Protein AF-0000000087041511 (afdb_homodimer)

Secondary structure (DSSP, 8-state):
----------------TTEEEE-TTTS-HHHHHHHHHHHHHH-SEEEEEEEGGGHHHHHHHHHHHHHTTSEEEEEEEEEEEEE--TTSPPPEEEEEEEEEEEETT--/----------------TTEEEE-TTTS-HHHHHHHHHHHHHH-SEEEEEEEGGGHHHHHHHHHHHHHTTSEEEEEEEEEEEEE--TTSPPPEEEEEEEEEEEETT--

InterPro domains:
  IPR002775 DNA/RNA-binding protein Alba-like [PF01918] (18-79)
  IPR014560 Uncharacterised conserved protein UCP030333, DNA/RNA-binding Alba-related [PIRSF030333] (9-104)
  IPR014560 Uncharacterised conserved protein UCP030333, DNA/RNA-binding Alba-related [PTHR31947] (10-104)
  IPR036882 Alba-like domain superfamily [G3DSA:3.30.110.20] (16-107)
  IPR036882 Alba-like domain superfamily [SSF82704] (17-103)

pLDDT: mean 85.72, std 21.97, range [28.19, 98.88]

Solvent-accessible surface area (backbone atoms only — not comparable to full-atom values): 12208 Å² total; per-residue (Å²): 139,81,78,79,77,75,73,74,76,69,75,67,72,73,73,52,92,39,56,45,80,49,48,72,85,78,48,59,68,64,56,54,43,52,50,48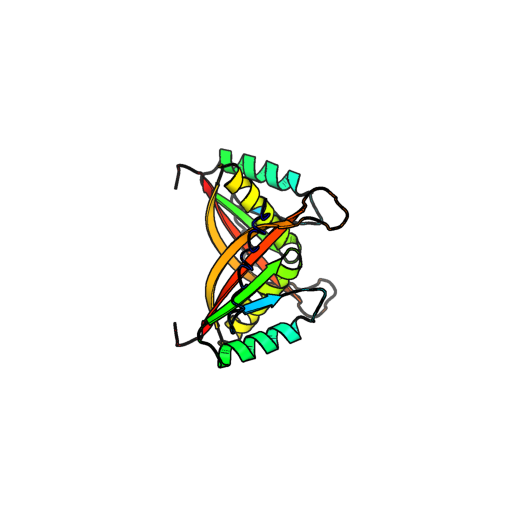,51,53,39,48,74,74,33,65,47,36,39,39,33,20,49,36,70,16,33,32,51,50,48,41,44,55,46,53,37,35,73,70,62,53,30,40,84,72,45,78,47,74,48,69,42,79,41,73,47,87,86,70,52,75,69,40,78,37,23,34,39,36,39,34,33,29,25,58,88,72,111,138,82,80,78,77,75,75,74,75,70,76,68,75,73,74,51,91,39,58,45,80,46,48,71,86,78,48,58,68,65,58,53,42,51,50,49,51,52,39,47,74,74,32,65,47,36,36,38,30,19,49,35,69,16,33,33,53,48,48,42,43,53,45,51,36,33,74,70,60,52,30,40,83,73,43,77,47,74,48,70,42,79,42,74,47,87,85,70,52,76,68,42,78,38,22,34,39,37,39,34,31,29,26,60,89,73,113

Organism: Hibiscus syriacus (NCBI:txid106335)

Nearest PDB structures (foldseek):
  2q3v-assembly1_B  TM=9.193E-01  e=1.116E-14  Arabidopsis thaliana
  2q3v-assembly1_A  TM=8.801E-01  e=4.943E-13  Arabidopsis thaliana
  7dl8-assembly1_A  TM=8.891E-01  e=1.146E-07  Trypanosoma brucei
  4z9e-assembly1_B  TM=8.761E-01  e=8.143E-07  Thermoplasma volcanium GSS1
  8xap-assembly2_B  TM=8.635E-01  e=2.283E-05  Sulfolobus acidocaldarius DSM 639

Radius of gyration: 20.75 Å; Cα contacts (8 Å, |Δi|>4): 372; chains: 2; bounding box: 101×44×40 Å

Sequence (214 aa):
MVGTTEAVDSSASNNKKNRIQVSNTQKPLFFYVNLAKRYMQQYNEVELSALGMAIATVVTIAEILKNNGLAVEKKIMTSTIVMREESGGRPVQKAKIEILLGKVGEVMVGTTEAVDSSASNNKKNRIQVSNTQKPLFFYVNLAKRYMQQYNEVELSALGMAIATVVTIAEILKNNGLAVEKKIMTSTIVMREESGGRPVQKA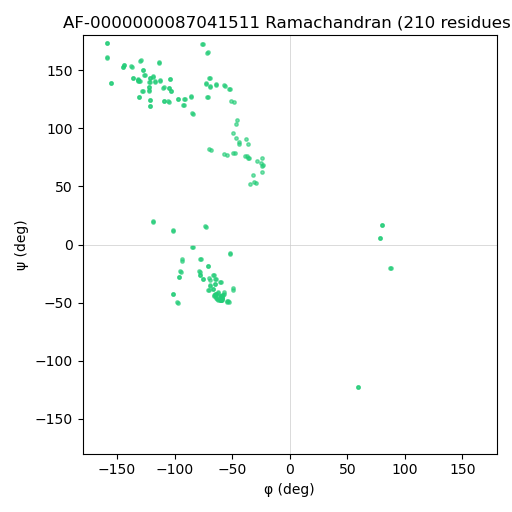KIEILLGKVGEV

Foldseek 3Di:
DPPPPPPPPPPPPVPDPQEDEFDVPPDDLVVVLVVNLVSLVVDQKHKYKYKAPCVVSSVVSQVVCVVVQFKDWDDKDKDWDWDQDPVRDDTDIIIMMMTMIGGHPSD/DPPPPPPPPPPPPVPDPQEDEFDVPPDDLVVVLVVNLVSLVVDQKHKYKYKAPCVVSSVVSQVVCVVVQFKDWDDKDKDWDWDQDPVRDDTDIIIMMMTMIGGHPSD

Structure (mmCIF, N/CA/C/O backbone):
data_AF-0000000087041511-model_v1
#
loop_
_entity.id
_entity.type
_entity.pdbx_description
1 polymer 'Mitochondrial substrate carrier family protein'
#
loop_
_atom_site.group_PDB
_atom_site.id
_atom_site.type_symbol
_atom_site.label_atom_id
_atom_site.label_alt_id
_atom_site.label_comp_id
_atom_site.label_asym_id
_atom_site.label_entity_id
_atom_site.label_seq_id
_atom_site.pdbx_PDB_ins_code
_atom_site.Cartn_x
_atom_site.Cartn_y
_atom_site.Cartn_z
_atom_site.occupancy
_atom_site.B_iso_or_equiv
_atom_site.auth_seq_id
_atom_site.auth_comp_id
_atom_site.auth_asym_id
_atom_site.auth_atom_id
_atom_site.pdbx_PDB_model_num
ATOM 1 N N . MET A 1 1 ? 52 8.922 -4.98 1 28.19 1 MET A N 1
ATOM 2 C CA . MET A 1 1 ? 50.75 9.625 -4.637 1 28.19 1 MET A CA 1
ATOM 3 C C . MET A 1 1 ? 49.531 8.812 -5.066 1 28.19 1 MET A C 1
ATOM 5 O O . MET A 1 1 ? 49.125 8.883 -6.219 1 28.19 1 MET A O 1
ATOM 9 N N . VAL A 1 2 ? 49.406 7.422 -4.773 1 32.84 2 VAL A N 1
ATOM 10 C CA . VAL A 1 2 ? 48.656 6.281 -5.262 1 32.84 2 VAL A CA 1
ATOM 11 C C . VAL A 1 2 ? 47.188 6.445 -4.891 1 32.84 2 VAL A C 1
ATOM 13 O O . VAL A 1 2 ? 46.844 6.676 -3.725 1 32.84 2 VAL A O 1
ATOM 16 N N . GLY A 1 3 ? 46.406 7.238 -5.691 1 35.56 3 GLY A N 1
ATOM 17 C CA . GLY A 1 3 ? 45 7.578 -5.508 1 35.56 3 GLY A CA 1
ATOM 18 C C . GLY A 1 3 ? 44.125 6.375 -5.184 1 35.56 3 GLY A C 1
ATOM 19 O O . GLY A 1 3 ? 44.125 5.383 -5.914 1 35.56 3 GLY A O 1
ATOM 20 N N . THR A 1 4 ? 43.875 6.012 -3.891 1 35.88 4 THR A N 1
ATOM 21 C CA . THR A 1 4 ? 43.094 4.91 -3.33 1 35.88 4 THR A CA 1
ATOM 22 C C . THR A 1 4 ? 41.688 4.922 -3.867 1 35.88 4 THR A C 1
ATOM 24 O O . THR A 1 4 ? 40.969 5.922 -3.74 1 35.88 4 THR A O 1
ATOM 27 N N . THR A 1 5 ? 41.438 4.465 -5.121 1 33.97 5 THR A N 1
ATOM 28 C CA . THR A 1 5 ? 40.125 4.242 -5.73 1 33.97 5 THR A CA 1
ATOM 29 C C . THR A 1 5 ? 39.219 3.473 -4.781 1 33.97 5 THR A C 1
ATOM 31 O O . THR A 1 5 ? 39.531 2.34 -4.402 1 33.97 5 THR A O 1
ATOM 34 N N . GLU A 1 6 ? 38.625 4.145 -3.785 1 33.19 6 GLU A N 1
ATOM 35 C CA . GLU A 1 6 ? 37.656 3.562 -2.877 1 33.19 6 GLU A CA 1
ATOM 36 C C . GLU A 1 6 ? 36.594 2.742 -3.637 1 33.19 6 GLU A C 1
ATOM 38 O O . GLU A 1 6 ? 36.031 3.213 -4.621 1 33.19 6 GLU A O 1
ATOM 43 N N . ALA A 1 7 ? 36.656 1.432 -3.635 1 32.22 7 ALA A N 1
ATOM 44 C CA . ALA A 1 7 ? 35.781 0.381 -4.117 1 32.22 7 ALA A CA 1
ATOM 45 C C . ALA A 1 7 ? 34.312 0.679 -3.748 1 32.22 7 ALA A C 1
ATOM 47 O O . ALA A 1 7 ? 34.031 1.122 -2.633 1 32.22 7 ALA A O 1
ATOM 48 N N . VAL A 1 8 ? 33.625 1.383 -4.582 1 30.45 8 VAL A N 1
ATOM 49 C CA . VAL A 1 8 ? 32.188 1.48 -4.477 1 30.45 8 VAL A CA 1
ATOM 50 C C . VAL A 1 8 ? 31.594 0.145 -4.012 1 30.45 8 VAL A C 1
ATOM 52 O O . VAL A 1 8 ? 31.938 -0.909 -4.551 1 30.45 8 VAL A O 1
ATOM 55 N N . ASP A 1 9 ? 31.531 -0.072 -2.766 1 32.03 9 ASP A N 1
ATOM 56 C CA . ASP A 1 9 ? 30.812 -1.178 -2.154 1 32.03 9 ASP A CA 1
ATOM 57 C C . ASP A 1 9 ? 29.531 -1.485 -2.928 1 32.03 9 ASP A C 1
ATOM 59 O O . ASP A 1 9 ? 28.672 -0.611 -3.102 1 32.03 9 ASP A O 1
ATOM 63 N N . SER A 1 10 ? 29.656 -2.102 -4.102 1 32.22 10 SER A N 1
ATOM 64 C CA . SER A 1 10 ? 28.547 -2.785 -4.781 1 32.22 10 SER A CA 1
ATOM 65 C C . SER A 1 10 ? 27.562 -3.359 -3.779 1 32.22 10 SER A C 1
ATOM 67 O O . SER A 1 10 ? 27.828 -4.383 -3.146 1 32.22 10 SER A O 1
ATOM 69 N N . SER A 1 11 ? 27.016 -2.639 -2.84 1 34.81 11 SER A N 1
ATOM 70 C CA . SER A 1 11 ? 25.875 -3.227 -2.15 1 34.81 11 SER A CA 1
ATOM 71 C C . SER A 1 11 ? 25.125 -4.191 -3.055 1 34.81 11 SER A C 1
ATOM 73 O O . SER A 1 11 ? 24.625 -3.801 -4.113 1 34.81 11 SER A O 1
ATOM 75 N N . ALA A 1 12 ? 25.656 -5.332 -3.352 1 34.09 12 ALA A N 1
ATOM 76 C CA . ALA A 1 12 ? 25.062 -6.547 -3.902 1 34.09 12 ALA A CA 1
ATOM 77 C C . ALA A 1 12 ? 23.562 -6.609 -3.588 1 34.09 12 ALA A C 1
ATOM 79 O O . ALA A 1 12 ? 23.172 -6.617 -2.42 1 34.09 12 ALA A O 1
ATOM 80 N N . SER A 1 13 ? 22.734 -5.91 -4.176 1 39.31 13 SER A N 1
ATOM 81 C CA . SER A 1 13 ? 21.344 -6.316 -4.148 1 39.31 13 SER A CA 1
ATOM 82 C C . SER A 1 13 ? 21.203 -7.832 -4.039 1 39.31 13 SER A C 1
ATOM 84 O O . SER A 1 13 ? 21.5 -8.555 -4.988 1 39.31 13 SER A O 1
ATOM 86 N N . ASN A 1 14 ? 21.797 -8.477 -3.107 1 40.88 14 ASN A N 1
ATOM 87 C CA . ASN A 1 14 ? 21.5 -9.891 -2.857 1 40.88 14 ASN A CA 1
ATOM 88 C C . ASN A 1 14 ? 20.109 -10.273 -3.354 1 40.88 14 ASN A C 1
ATOM 90 O O . ASN A 1 14 ? 19.109 -9.953 -2.709 1 40.88 14 ASN A O 1
ATOM 94 N N . ASN A 1 15 ? 19.922 -10.141 -4.645 1 55.44 15 ASN A N 1
ATOM 95 C CA . ASN A 1 15 ? 18.688 -10.586 -5.297 1 55.44 15 ASN A CA 1
ATOM 96 C C . ASN A 1 15 ? 18.156 -11.875 -4.676 1 55.44 15 ASN A C 1
ATOM 98 O O . ASN A 1 15 ? 18.656 -12.961 -4.977 1 55.44 15 ASN A O 1
ATOM 102 N N . LYS A 1 16 ? 17.578 -11.68 -3.539 1 73.25 16 LYS A N 1
ATOM 103 C CA . LYS A 1 16 ? 16.906 -12.836 -2.947 1 73.25 16 LYS A CA 1
ATOM 104 C C . LYS A 1 16 ? 16.016 -13.539 -3.969 1 73.25 16 LYS A C 1
ATOM 106 O O . LYS A 1 16 ? 15.297 -12.883 -4.734 1 73.25 16 LYS A O 1
ATOM 111 N N . LYS A 1 17 ? 16.266 -14.812 -4.18 1 89.44 17 LYS A N 1
ATOM 112 C CA . LYS A 1 17 ? 15.57 -15.672 -5.133 1 89.44 17 LYS A CA 1
ATOM 113 C C . LYS A 1 17 ? 14.055 -15.594 -4.941 1 89.44 17 LYS A C 1
ATOM 115 O O . LYS A 1 17 ? 13.289 -15.984 -5.828 1 89.44 17 LYS A O 1
ATOM 120 N N . ASN A 1 18 ? 13.617 -14.914 -3.877 1 97.25 18 ASN A N 1
ATOM 121 C CA . ASN A 1 18 ? 12.188 -14.922 -3.58 1 97.25 18 ASN A CA 1
ATOM 122 C C . ASN A 1 18 ? 11.602 -13.508 -3.633 1 97.25 18 ASN A C 1
ATOM 124 O O . ASN A 1 18 ? 10.578 -13.234 -2.994 1 97.25 18 ASN A O 1
ATOM 128 N N . ARG A 1 19 ? 12.375 -12.586 -4.355 1 98.62 19 ARG A N 1
ATOM 129 C CA . ARG A 1 19 ? 11.906 -11.203 -4.422 1 98.62 19 ARG A CA 1
ATOM 130 C C . ARG A 1 19 ? 11.422 -10.859 -5.824 1 98.62 19 ARG A C 1
ATOM 132 O O . ARG A 1 19 ? 12.07 -11.211 -6.812 1 98.62 19 ARG A O 1
ATOM 139 N N . ILE A 1 20 ? 10.297 -10.219 -5.887 1 98.62 20 ILE A N 1
ATOM 140 C CA . ILE A 1 20 ? 9.742 -9.766 -7.156 1 98.62 20 ILE A CA 1
ATOM 141 C C . ILE A 1 20 ? 9.555 -8.25 -7.129 1 98.62 20 ILE A C 1
ATOM 143 O O . ILE A 1 20 ? 8.836 -7.727 -6.273 1 98.62 20 ILE A O 1
ATOM 147 N N . GLN A 1 21 ? 10.203 -7.578 -7.988 1 98.44 21 GLN A N 1
ATOM 148 C CA . GLN A 1 21 ? 9.953 -6.16 -8.211 1 98.44 21 GLN A CA 1
ATOM 149 C C . GLN A 1 21 ? 8.914 -5.945 -9.305 1 98.44 21 GLN A C 1
ATOM 151 O O . GLN A 1 21 ? 9.102 -6.395 -10.445 1 98.44 21 GLN A O 1
ATOM 156 N N . VAL A 1 22 ? 7.891 -5.234 -8.992 1 98.69 22 VAL A N 1
ATOM 157 C CA . VAL A 1 22 ? 6.746 -5.117 -9.891 1 98.69 22 VAL A CA 1
ATOM 158 C C . VAL A 1 22 ? 6.762 -3.752 -10.57 1 98.69 22 VAL A C 1
ATOM 160 O O . VAL A 1 22 ? 6.996 -2.73 -9.922 1 98.69 22 VAL A O 1
ATOM 163 N N . SER A 1 23 ? 6.535 -3.768 -11.867 1 97.56 23 SER A N 1
ATOM 164 C CA . SER A 1 23 ? 6.391 -2.561 -12.672 1 97.56 23 SER A CA 1
ATOM 165 C C . SER A 1 23 ? 5.164 -2.639 -13.57 1 97.56 23 SER A C 1
ATOM 167 O O . SER A 1 23 ? 4.871 -3.693 -14.141 1 97.56 23 SER A O 1
ATOM 169 N N . ASN A 1 24 ? 4.535 -1.443 -13.656 1 94.75 24 ASN A N 1
ATOM 170 C CA . ASN A 1 24 ? 3.359 -1.387 -14.523 1 94.75 24 ASN A CA 1
ATOM 171 C C . ASN A 1 24 ? 3.748 -1.299 -15.992 1 94.75 24 ASN A C 1
ATOM 173 O O . ASN A 1 24 ? 2.957 -1.65 -16.875 1 94.75 24 ASN A O 1
ATOM 177 N N . THR A 1 25 ? 4.902 -0.837 -16.25 1 91.44 25 THR A N 1
ATOM 178 C CA . THR A 1 25 ? 5.301 -0.563 -17.625 1 91.44 25 THR A CA 1
ATOM 179 C C . THR A 1 25 ? 6.043 -1.758 -18.219 1 91.44 25 THR A C 1
ATOM 181 O O . THR A 1 25 ? 6.098 -1.911 -19.438 1 91.44 25 THR A O 1
ATOM 184 N N . GLN A 1 26 ? 6.434 -2.666 -17.484 1 91.69 26 GLN A N 1
ATOM 185 C CA . GLN A 1 26 ? 7.332 -3.707 -17.969 1 91.69 26 GLN A CA 1
ATOM 186 C C . GLN A 1 26 ? 6.559 -4.969 -18.344 1 91.69 26 GLN A C 1
ATOM 188 O O . GLN A 1 26 ? 6.781 -5.547 -19.422 1 91.69 26 GLN A O 1
ATOM 193 N N . LYS A 1 27 ? 5.723 -5.406 -17.453 1 96.12 27 LYS A N 1
ATOM 194 C CA . LYS A 1 27 ? 4.969 -6.641 -17.656 1 96.12 27 LYS A CA 1
ATOM 195 C C . LYS A 1 27 ? 3.52 -6.477 -17.203 1 96.12 27 LYS A C 1
ATOM 197 O O . LYS A 1 27 ? 3.221 -5.648 -16.344 1 96.12 27 LYS A O 1
ATOM 202 N N . PRO A 1 28 ? 2.654 -7.297 -17.844 1 96.81 28 PRO A N 1
ATOM 203 C CA . PRO A 1 28 ? 1.253 -7.238 -17.422 1 96.81 28 PRO A CA 1
ATOM 204 C C . PRO A 1 28 ? 1.025 -7.855 -16.047 1 96.81 28 PRO A C 1
ATOM 206 O O . PRO A 1 28 ? 1.861 -8.625 -15.562 1 96.81 28 PRO A O 1
ATOM 209 N N . LEU A 1 29 ? -0.061 -7.605 -15.477 1 97.38 29 LEU A N 1
ATOM 210 C CA . LEU A 1 29 ? -0.443 -8.07 -14.141 1 97.38 29 LEU A CA 1
ATOM 211 C C . LEU A 1 29 ? -0.297 -9.586 -14.039 1 97.38 29 LEU A C 1
ATOM 213 O O . LEU A 1 29 ? 0.326 -10.086 -13.102 1 97.38 29 LEU A O 1
ATOM 217 N N . PHE A 1 30 ? -0.825 -10.25 -14.992 1 97.88 30 PHE A N 1
ATOM 218 C CA . PHE A 1 30 ? -0.891 -11.695 -14.875 1 97.88 30 PHE A CA 1
ATOM 219 C C . PHE A 1 30 ? 0.5 -12.312 -14.961 1 97.88 30 PHE A C 1
ATOM 221 O O . PHE A 1 30 ? 0.739 -13.406 -14.438 1 97.88 30 PHE A O 1
ATOM 228 N N . PHE A 1 31 ? 1.382 -11.68 -15.695 1 98.5 31 PHE A N 1
ATOM 229 C CA . PHE A 1 31 ? 2.762 -12.141 -15.656 1 98.5 31 PHE A CA 1
ATOM 230 C C . PHE A 1 31 ? 3.273 -12.219 -14.227 1 98.5 31 PHE A C 1
ATOM 232 O O . PHE A 1 31 ? 3.842 -13.234 -13.812 1 98.5 31 PHE A O 1
ATOM 239 N N . TYR A 1 32 ? 3.08 -11.172 -13.484 1 98.81 32 TYR A N 1
ATOM 240 C CA . TYR A 1 32 ? 3.576 -11.102 -12.117 1 98.81 32 TYR A CA 1
ATOM 241 C C . TYR A 1 32 ? 2.816 -12.07 -11.211 1 98.81 32 TYR A C 1
ATOM 243 O O . TYR A 1 32 ? 3.387 -12.633 -10.273 1 98.81 32 TYR A O 1
ATOM 251 N N . VAL A 1 33 ? 1.539 -12.234 -11.453 1 98.75 33 VAL A N 1
ATOM 252 C CA . VAL A 1 33 ? 0.754 -13.195 -10.68 1 98.75 33 VAL A CA 1
ATOM 253 C C . VAL A 1 33 ? 1.332 -14.594 -10.852 1 98.75 33 VAL A C 1
ATOM 255 O O . VAL A 1 33 ? 1.557 -15.305 -9.867 1 98.75 33 VAL A O 1
ATOM 258 N N . ASN A 1 34 ? 1.58 -14.93 -12.078 1 98.62 34 ASN A N 1
ATOM 259 C CA . ASN A 1 34 ? 2.121 -16.25 -12.359 1 98.62 34 ASN A CA 1
ATOM 260 C C . ASN A 1 34 ? 3.512 -16.438 -11.766 1 98.62 34 ASN A C 1
ATOM 262 O O . ASN A 1 34 ? 3.828 -17.5 -11.219 1 98.62 34 ASN A O 1
ATOM 266 N N . LEU A 1 35 ? 4.242 -15.43 -11.938 1 98.5 35 LEU A N 1
ATOM 267 C CA . LEU A 1 35 ? 5.574 -15.477 -11.344 1 98.5 35 LEU A CA 1
ATOM 268 C C . LEU A 1 35 ? 5.492 -15.656 -9.828 1 98.5 35 LEU A C 1
ATOM 270 O O . LEU A 1 35 ? 6.215 -16.469 -9.258 1 98.5 35 LE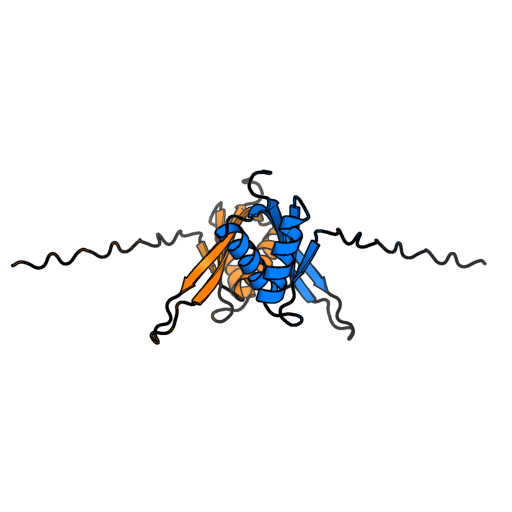U A O 1
ATOM 274 N N . ALA A 1 36 ? 4.664 -14.938 -9.203 1 98.62 36 ALA A N 1
ATOM 275 C CA . ALA A 1 36 ? 4.496 -15.016 -7.75 1 98.62 36 ALA A CA 1
ATOM 276 C C . ALA A 1 36 ? 4.016 -16.406 -7.332 1 98.62 36 ALA A C 1
ATOM 278 O O . ALA A 1 36 ? 4.465 -16.938 -6.312 1 98.62 36 ALA A O 1
ATOM 279 N N . LYS A 1 37 ? 3.111 -16.906 -8.117 1 98.19 37 LYS A N 1
ATOM 280 C CA . LYS A 1 37 ? 2.645 -18.266 -7.84 1 98.19 37 LYS A CA 1
ATOM 281 C C . LYS A 1 37 ? 3.797 -19.266 -7.891 1 98.19 37 LYS A C 1
ATOM 283 O O . LYS A 1 37 ? 3.918 -20.125 -7.02 1 98.19 37 LYS A O 1
ATOM 288 N N . ARG A 1 38 ? 4.551 -19.125 -8.891 1 98 38 ARG A N 1
ATOM 289 C CA . ARG A 1 38 ? 5.707 -20 -9.023 1 98 38 ARG A CA 1
ATOM 290 C C . ARG A 1 38 ? 6.648 -19.859 -7.832 1 98 38 ARG A C 1
ATOM 292 O O . ARG A 1 38 ? 7.113 -20.859 -7.281 1 98 38 ARG A O 1
ATOM 299 N N . TYR A 1 39 ? 6.906 -18.625 -7.422 1 97.88 39 TYR A N 1
ATOM 300 C CA . TYR A 1 39 ? 7.785 -18.391 -6.281 1 97.88 39 TYR A CA 1
ATOM 301 C C . TYR A 1 39 ? 7.176 -18.953 -5 1 97.88 39 TYR A C 1
ATOM 303 O O . TYR A 1 39 ? 7.887 -19.484 -4.145 1 97.88 39 TYR A O 1
ATOM 311 N N . MET A 1 40 ? 5.816 -18.891 -4.887 1 97.06 40 MET A N 1
ATOM 312 C CA . MET A 1 40 ? 5.137 -19.422 -3.709 1 97.06 40 MET A CA 1
ATOM 313 C C . MET A 1 40 ? 5.324 -20.922 -3.609 1 97.06 40 MET A C 1
ATOM 315 O O . MET A 1 40 ? 5.301 -21.484 -2.512 1 97.06 40 MET A O 1
ATOM 319 N N . GLN A 1 41 ? 5.477 -21.562 -4.727 1 95.38 41 GLN A N 1
ATOM 320 C CA . GLN A 1 41 ? 5.699 -23 -4.77 1 95.38 41 GLN A CA 1
ATOM 321 C C . GLN A 1 41 ? 7.129 -23.344 -4.367 1 95.38 41 GLN A C 1
ATOM 323 O O . GLN A 1 41 ? 7.371 -24.375 -3.732 1 95.38 41 GLN A O 1
ATOM 328 N N . GLN A 1 42 ? 7.965 -22.484 -4.629 1 95.75 42 GLN A N 1
ATOM 329 C CA . GLN A 1 42 ? 9.391 -22.781 -4.508 1 95.75 42 GLN A CA 1
ATOM 330 C C . GLN A 1 42 ? 9.938 -22.312 -3.166 1 95.75 42 GLN A C 1
ATOM 332 O O . GLN A 1 42 ? 10.914 -22.875 -2.658 1 95.75 42 GLN A O 1
ATOM 337 N N . TYR A 1 43 ? 9.328 -21.328 -2.646 1 96 43 TYR A N 1
ATOM 338 C CA . TYR A 1 43 ? 9.867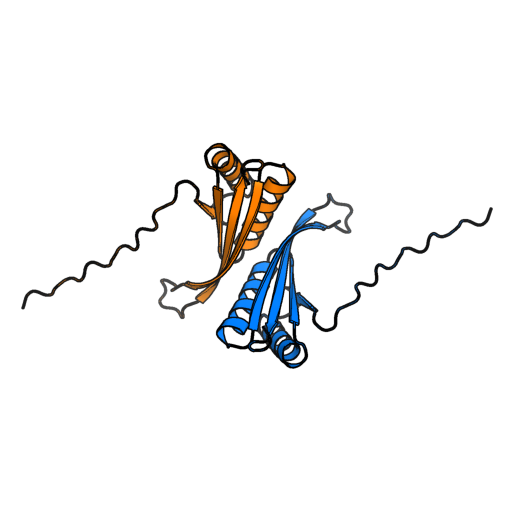 -20.719 -1.438 1 96 43 TYR A CA 1
ATOM 339 C C . TYR A 1 43 ? 8.789 -20.578 -0.365 1 96 43 TYR A C 1
ATOM 341 O O . TYR A 1 43 ? 7.602 -20.484 -0.678 1 96 43 TYR A O 1
ATOM 349 N N . ASN A 1 44 ? 9.266 -20.469 0.911 1 95.31 44 ASN A N 1
ATOM 350 C CA . ASN A 1 44 ? 8.328 -20.312 2.02 1 95.31 44 ASN A CA 1
ATOM 351 C C . ASN A 1 44 ? 7.809 -18.875 2.113 1 95.31 44 ASN A C 1
ATOM 353 O O . ASN A 1 44 ? 6.727 -18.641 2.656 1 95.31 44 ASN A O 1
ATOM 357 N N . GLU A 1 45 ? 8.648 -17.969 1.608 1 97.75 45 GLU A N 1
ATOM 358 C CA . GLU A 1 45 ? 8.266 -16.562 1.638 1 97.75 45 GLU A CA 1
ATOM 359 C C . GLU A 1 45 ? 8.578 -15.883 0.311 1 97.75 45 GLU A C 1
ATOM 361 O O . GLU A 1 45 ? 9.57 -16.203 -0.34 1 97.75 45 GLU A O 1
ATOM 366 N N . VAL A 1 46 ? 7.742 -15.008 -0.082 1 98.5 46 VAL A N 1
ATOM 367 C CA . VAL A 1 46 ? 7.934 -14.195 -1.283 1 98.5 46 VAL A CA 1
ATOM 368 C C . VAL A 1 46 ? 7.762 -12.719 -0.945 1 98.5 46 VAL A C 1
ATOM 370 O O . VAL A 1 46 ? 6.797 -12.336 -0.283 1 98.5 46 VAL A O 1
ATOM 373 N N . GLU A 1 47 ? 8.703 -11.93 -1.393 1 98.81 47 GLU A N 1
ATOM 374 C CA . GLU A 1 47 ? 8.648 -10.484 -1.183 1 98.81 47 GLU A CA 1
ATOM 375 C C . GLU A 1 47 ? 8.258 -9.758 -2.465 1 98.81 47 GLU A C 1
ATOM 377 O O . GLU A 1 47 ? 8.922 -9.906 -3.494 1 98.81 47 GLU A O 1
ATOM 382 N N . LEU A 1 48 ? 7.211 -9.016 -2.371 1 98.81 48 LEU A N 1
ATOM 383 C CA . LEU A 1 48 ? 6.785 -8.156 -3.475 1 98.81 48 LEU A CA 1
ATOM 384 C C . LEU A 1 48 ? 7.141 -6.703 -3.199 1 98.81 48 LEU A C 1
ATOM 386 O O . LEU A 1 48 ? 7.008 -6.227 -2.07 1 98.81 48 LEU A O 1
ATOM 390 N N . SER A 1 49 ? 7.559 -5.957 -4.234 1 98.75 49 SER A N 1
ATOM 391 C CA . SER A 1 49 ? 7.84 -4.535 -4.074 1 98.75 49 SER A CA 1
ATOM 392 C C . SER A 1 49 ? 7.457 -3.75 -5.324 1 98.75 49 SER A C 1
ATOM 394 O O . SER A 1 49 ? 7.418 -4.309 -6.426 1 98.75 49 SER A O 1
ATOM 396 N N . ALA A 1 50 ? 7.141 -2.521 -5.129 1 98.5 50 ALA A N 1
ATOM 397 C CA . ALA A 1 50 ? 6.785 -1.647 -6.246 1 98.5 50 ALA A CA 1
ATOM 398 C C . ALA A 1 50 ? 6.965 -0.179 -5.867 1 98.5 50 ALA A C 1
ATOM 400 O O . ALA A 1 50 ? 6.984 0.167 -4.684 1 98.5 50 ALA A O 1
ATOM 401 N N . LEU A 1 51 ? 7.051 0.622 -6.852 1 97.56 51 LEU A N 1
ATOM 402 C CA . LEU A 1 51 ? 7.133 2.07 -6.699 1 97.56 51 LEU A CA 1
ATOM 403 C C . LEU A 1 51 ? 5.98 2.76 -7.422 1 97.56 51 LEU A C 1
ATOM 405 O O . LEU A 1 51 ? 5.586 2.34 -8.516 1 97.56 51 LEU A O 1
ATOM 409 N N . GLY A 1 52 ? 5.504 3.842 -6.797 1 96.81 52 GLY A N 1
ATOM 410 C CA . GLY A 1 52 ? 4.543 4.711 -7.449 1 96.81 52 GLY A CA 1
ATOM 411 C C . GLY A 1 52 ? 3.264 3.998 -7.848 1 96.81 52 GLY A C 1
ATOM 412 O O . GLY A 1 52 ? 2.637 3.334 -7.02 1 96.81 52 GLY A O 1
ATOM 413 N N . MET A 1 53 ? 3.002 4.094 -9.18 1 96.38 53 MET A N 1
ATOM 414 C CA . MET A 1 53 ? 1.725 3.586 -9.672 1 96.38 53 MET A CA 1
ATOM 415 C C . MET A 1 53 ? 1.688 2.062 -9.617 1 96.38 53 MET A C 1
ATOM 417 O O . MET A 1 53 ? 0.612 1.462 -9.609 1 96.38 53 MET A O 1
ATOM 421 N N . ALA A 1 54 ? 2.779 1.423 -9.531 1 98.12 54 ALA A N 1
ATOM 422 C CA . ALA A 1 54 ? 2.832 -0.036 -9.516 1 98.12 54 ALA A CA 1
ATOM 423 C C . ALA A 1 54 ? 2.439 -0.589 -8.148 1 98.12 54 ALA A C 1
ATOM 425 O O . ALA A 1 54 ? 2.234 -1.795 -7.996 1 98.12 54 ALA A O 1
ATOM 426 N N . ILE A 1 55 ? 2.355 0.246 -7.141 1 98.75 55 ILE A N 1
ATOM 427 C CA . ILE A 1 55 ? 1.968 -0.177 -5.801 1 98.75 55 ILE A CA 1
ATOM 428 C C . ILE A 1 55 ? 0.601 -0.856 -5.852 1 98.75 55 ILE A C 1
ATOM 430 O O . ILE A 1 55 ? 0.399 -1.905 -5.234 1 98.75 55 ILE A O 1
ATOM 434 N N . ALA A 1 56 ? -0.296 -0.256 -6.629 1 98.38 56 ALA A N 1
ATOM 435 C CA . ALA A 1 56 ? -1.621 -0.855 -6.758 1 98.38 56 ALA A CA 1
ATOM 436 C C . ALA A 1 56 ? -1.531 -2.266 -7.332 1 98.38 56 ALA A C 1
ATOM 438 O O . ALA A 1 56 ? -2.312 -3.145 -6.961 1 98.38 56 ALA A O 1
ATOM 439 N N . THR A 1 57 ? -0.594 -2.529 -8.164 1 98.38 57 THR A N 1
ATOM 440 C CA . THR A 1 57 ? -0.409 -3.84 -8.773 1 98.38 57 THR A CA 1
ATOM 441 C C . THR A 1 57 ? 0.08 -4.855 -7.746 1 98.38 57 THR A C 1
ATOM 443 O O . THR A 1 57 ? -0.417 -5.98 -7.691 1 98.38 57 THR A O 1
ATOM 446 N N . VAL A 1 58 ? 0.949 -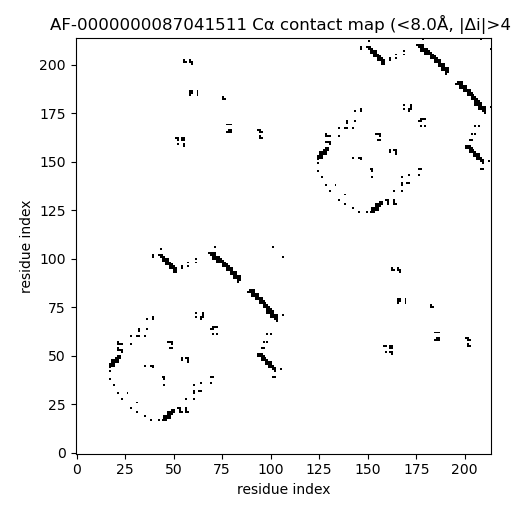4.406 -6.891 1 98.81 58 VAL A N 1
ATOM 447 C CA . VAL A 1 58 ? 1.467 -5.285 -5.848 1 98.81 58 VAL A CA 1
ATOM 448 C C . VAL A 1 58 ? 0.341 -5.668 -4.891 1 98.81 58 VAL A C 1
ATOM 450 O O . VAL A 1 58 ? 0.218 -6.832 -4.5 1 98.81 58 VAL A O 1
ATOM 453 N N . VAL A 1 59 ? -0.463 -4.691 -4.512 1 98.81 59 VAL A N 1
ATOM 454 C CA . VAL A 1 59 ? -1.604 -4.973 -3.648 1 98.81 59 VAL A CA 1
ATOM 455 C C . VAL A 1 59 ? -2.514 -6.004 -4.312 1 98.81 59 VAL A C 1
ATOM 457 O O . VAL A 1 59 ? -2.916 -6.984 -3.68 1 98.81 59 VAL A O 1
ATOM 460 N N . THR A 1 60 ? -2.758 -5.859 -5.578 1 98.44 60 THR A N 1
ATOM 461 C CA . THR A 1 60 ? -3.627 -6.766 -6.32 1 98.44 60 THR A CA 1
ATOM 462 C C . THR A 1 60 ? -3.037 -8.172 -6.355 1 98.44 60 THR A C 1
ATOM 464 O O . THR A 1 60 ? -3.744 -9.156 -6.117 1 98.44 60 THR A O 1
ATOM 467 N N . ILE A 1 61 ? -1.78 -8.281 -6.641 1 98.69 61 ILE A N 1
ATOM 468 C CA . ILE A 1 61 ? -1.105 -9.57 -6.703 1 98.69 61 ILE A CA 1
ATOM 469 C C . ILE A 1 61 ? -1.218 -10.281 -5.352 1 98.69 61 ILE A C 1
ATOM 471 O O . ILE A 1 61 ? -1.585 -11.453 -5.289 1 98.69 61 ILE A O 1
ATOM 475 N N . ALA A 1 62 ? -0.923 -9.547 -4.32 1 98.75 62 ALA A N 1
ATOM 476 C CA . ALA A 1 62 ? -0.975 -10.125 -2.982 1 98.75 62 ALA A CA 1
ATOM 477 C C . ALA A 1 62 ? -2.377 -10.641 -2.66 1 98.75 62 ALA A C 1
ATOM 479 O O . ALA A 1 62 ? -2.533 -11.734 -2.113 1 98.75 62 ALA A O 1
ATOM 480 N N . GLU A 1 63 ? -3.363 -9.828 -2.996 1 98.5 63 GLU A N 1
ATOM 481 C CA . GLU A 1 63 ? -4.746 -10.195 -2.703 1 98.5 63 GLU A CA 1
ATOM 482 C C . GLU A 1 63 ? -5.184 -11.406 -3.521 1 98.5 63 GLU A C 1
ATOM 484 O O . GLU A 1 63 ? -5.918 -12.266 -3.027 1 98.5 63 GLU A O 1
ATOM 489 N N . ILE A 1 64 ? -4.758 -11.477 -4.766 1 97.94 64 ILE A N 1
ATOM 490 C CA . ILE A 1 64 ? -5.07 -12.625 -5.609 1 97.94 64 ILE A CA 1
ATOM 491 C C . ILE A 1 64 ? -4.504 -13.898 -4.98 1 97.94 64 ILE A C 1
ATOM 493 O O . ILE A 1 64 ? -5.203 -14.906 -4.867 1 97.94 64 ILE A O 1
ATOM 497 N N . LEU A 1 65 ? -3.312 -13.898 -4.574 1 98.38 65 LEU A N 1
ATOM 498 C CA . LEU A 1 65 ? -2.664 -15.062 -3.99 1 98.38 65 LEU A CA 1
ATOM 499 C C . LEU A 1 65 ? -3.34 -15.469 -2.684 1 98.38 65 LEU A C 1
ATOM 501 O O . LEU A 1 65 ? -3.555 -16.656 -2.432 1 98.38 65 LEU A O 1
ATOM 505 N N . LYS A 1 66 ? -3.668 -14.516 -1.871 1 97.75 66 LYS A N 1
ATOM 506 C CA . LYS A 1 66 ? -4.363 -14.773 -0.614 1 97.75 66 LYS A CA 1
ATOM 507 C C . LYS A 1 66 ? -5.734 -15.391 -0.862 1 97.75 66 LYS A C 1
ATOM 509 O O . LYS A 1 66 ? -6.098 -16.391 -0.225 1 97.75 66 LYS A O 1
ATOM 514 N N . ASN A 1 67 ? -6.379 -14.75 -1.771 1 95.94 67 ASN A N 1
ATOM 515 C CA . ASN A 1 67 ? -7.742 -15.195 -2.047 1 95.94 67 ASN A CA 1
ATOM 516 C C . ASN A 1 67 ? -7.762 -16.594 -2.66 1 95.94 67 ASN A C 1
ATOM 518 O O . ASN A 1 67 ? -8.75 -17.328 -2.523 1 95.94 67 ASN A O 1
ATOM 522 N N . ASN A 1 68 ? -6.711 -16.984 -3.32 1 95.88 68 ASN A N 1
ATOM 523 C CA . ASN A 1 68 ? -6.59 -18.312 -3.91 1 95.88 68 ASN A CA 1
ATOM 524 C C . ASN A 1 68 ? -6.102 -19.344 -2.891 1 95.88 68 ASN A C 1
ATOM 526 O O . ASN A 1 68 ? -5.902 -20.5 -3.225 1 95.88 68 ASN A O 1
ATOM 530 N N . GLY A 1 69 ? -5.84 -18.891 -1.711 1 95.81 69 GLY A N 1
ATOM 531 C CA . GLY A 1 69 ? -5.398 -19.797 -0.662 1 95.81 69 GLY A CA 1
ATOM 532 C C . GLY A 1 69 ? -3.926 -20.141 -0.763 1 95.81 69 GLY A C 1
ATOM 533 O O . GLY A 1 69 ? -3.477 -21.125 -0.167 1 95.81 69 GLY A O 1
ATOM 534 N N . LEU A 1 70 ? -3.18 -19.406 -1.489 1 96.44 70 LEU A N 1
ATOM 535 C CA . LEU A 1 70 ? -1.779 -19.734 -1.732 1 96.44 70 LEU A CA 1
ATOM 536 C C . LEU A 1 70 ? -0.871 -18.984 -0.754 1 96.44 70 LEU A C 1
ATOM 538 O O . LEU A 1 70 ? 0.27 -19.406 -0.53 1 96.44 70 LEU A O 1
ATOM 542 N N . ALA A 1 71 ? -1.396 -17.891 -0.226 1 97.94 71 ALA A N 1
ATOM 543 C CA . ALA A 1 71 ? -0.498 -17.047 0.556 1 97.94 71 ALA A CA 1
ATOM 544 C C . ALA A 1 71 ? -1.227 -16.422 1.742 1 97.94 71 ALA A C 1
ATOM 546 O O . ALA A 1 71 ? -2.451 -16.281 1.722 1 97.94 71 ALA A O 1
ATOM 547 N N . VAL A 1 72 ? -0.455 -16.078 2.797 1 97.81 72 VAL A N 1
ATOM 548 C CA . VAL A 1 72 ? -0.871 -15.242 3.912 1 97.81 72 VAL A CA 1
ATOM 549 C C . VAL A 1 72 ? 0.057 -14.031 4.02 1 97.81 72 VAL A C 1
ATOM 551 O O . VAL A 1 72 ? 1.271 -14.156 3.844 1 97.81 72 VAL A O 1
ATOM 554 N N . GLU A 1 73 ? -0.544 -12.969 4.207 1 97.88 73 GLU A N 1
ATOM 555 C CA . GLU A 1 73 ? 0.248 -11.75 4.348 1 97.88 73 GLU A CA 1
ATOM 556 C C . GLU A 1 73 ? 0.991 -11.727 5.684 1 97.88 73 GLU A C 1
ATOM 558 O O . GLU A 1 73 ? 0.377 -11.859 6.742 1 97.88 73 GLU A O 1
ATOM 563 N N . LYS A 1 74 ? 2.291 -11.531 5.688 1 97.69 74 LYS A N 1
ATOM 564 C CA . LYS A 1 74 ? 3.088 -11.508 6.91 1 97.69 74 LYS A CA 1
ATOM 565 C C . LYS A 1 74 ? 3.412 -10.07 7.324 1 97.69 74 LYS A C 1
ATOM 567 O O . LYS A 1 74 ? 3.363 -9.734 8.508 1 97.69 74 LYS A O 1
ATOM 572 N N . LYS A 1 75 ? 3.748 -9.32 6.348 1 98 75 LYS A N 1
ATOM 573 C CA . LYS A 1 75 ? 4.203 -7.973 6.664 1 98 75 LYS A CA 1
ATOM 574 C C . LYS A 1 75 ? 3.998 -7.031 5.484 1 98 75 LYS A C 1
ATOM 576 O O . LYS A 1 75 ? 4.215 -7.414 4.332 1 98 75 LYS A O 1
ATOM 581 N N . ILE A 1 76 ? 3.566 -5.863 5.801 1 98.81 76 ILE A N 1
ATOM 582 C CA . ILE A 1 76 ? 3.5 -4.785 4.82 1 98.81 76 ILE A CA 1
ATOM 583 C C . ILE A 1 76 ? 4.332 -3.598 5.297 1 98.81 76 ILE A C 1
ATOM 585 O O . ILE A 1 76 ? 4.203 -3.164 6.445 1 98.81 76 ILE A O 1
ATOM 589 N N . MET A 1 77 ? 5.16 -3.068 4.387 1 98.31 77 MET A N 1
ATOM 590 C CA . MET A 1 77 ? 5.98 -1.896 4.676 1 98.31 77 MET A CA 1
ATOM 591 C C . MET A 1 77 ? 5.84 -0.848 3.578 1 98.31 77 MET A C 1
ATOM 593 O O . MET A 1 77 ? 5.777 -1.186 2.395 1 98.31 77 MET A O 1
ATOM 597 N N . THR A 1 78 ? 5.793 0.382 4.023 1 98.69 78 THR A N 1
ATOM 598 C CA . THR A 1 78 ? 5.766 1.485 3.07 1 98.69 78 THR A CA 1
ATOM 599 C C . THR A 1 78 ? 6.863 2.498 3.381 1 98.69 78 THR A C 1
ATOM 601 O O . THR A 1 78 ? 7.242 2.672 4.539 1 98.69 78 THR A O 1
ATOM 604 N N . SER A 1 79 ? 7.363 3.189 2.324 1 98 79 SER A N 1
ATOM 605 C CA . SER A 1 79 ? 8.383 4.223 2.438 1 98 79 SER A CA 1
ATOM 606 C C . SER A 1 79 ? 8.375 5.148 1.228 1 98 79 SER A C 1
ATOM 608 O O . SER A 1 79 ? 7.566 4.973 0.312 1 98 79 SER A O 1
ATOM 610 N N . THR A 1 80 ? 9.141 6.168 1.297 1 97.38 80 THR A N 1
ATOM 611 C CA . THR A 1 80 ? 9.438 6.996 0.131 1 97.38 80 THR A CA 1
ATOM 612 C C . THR A 1 80 ? 10.922 6.949 -0.203 1 97.38 80 THR A C 1
ATOM 614 O O . THR A 1 80 ? 11.766 6.898 0.696 1 97.38 80 THR A O 1
ATOM 617 N N . ILE A 1 81 ? 11.117 6.906 -1.491 1 94.12 81 ILE A N 1
ATOM 618 C CA . ILE A 1 81 ? 12.508 6.867 -1.932 1 94.12 81 ILE A CA 1
ATOM 619 C C . ILE A 1 81 ? 12.805 8.094 -2.795 1 94.12 81 ILE A C 1
ATOM 621 O O . ILE A 1 81 ? 11.914 8.617 -3.465 1 94.12 81 ILE A O 1
ATOM 625 N N . VAL A 1 82 ? 14 8.539 -2.623 1 89.31 82 VAL A N 1
ATOM 626 C CA . VAL A 1 82 ? 14.438 9.648 -3.465 1 89.31 82 VAL A CA 1
ATOM 627 C C . VAL A 1 82 ? 15.125 9.109 -4.715 1 89.31 82 VAL A C 1
ATOM 629 O O . VAL A 1 82 ? 16.078 8.328 -4.621 1 89.31 82 VAL A O 1
ATOM 632 N N . MET A 1 83 ? 14.508 9.484 -5.863 1 86.38 83 MET A N 1
ATOM 633 C CA . MET A 1 83 ? 15.117 9.055 -7.117 1 86.38 83 MET A CA 1
ATOM 634 C C . MET A 1 83 ? 15.75 10.234 -7.852 1 86.38 83 MET A C 1
ATOM 636 O O . MET A 1 83 ? 15.172 11.32 -7.898 1 86.38 83 MET A O 1
ATOM 640 N N . ARG A 1 84 ? 17.031 10.148 -8.156 1 81.88 84 ARG A N 1
ATOM 641 C CA . ARG A 1 84 ? 17.734 11.18 -8.922 1 81.88 84 ARG A CA 1
ATOM 642 C C . ARG A 1 84 ? 17.547 10.961 -10.422 1 81.88 84 ARG A C 1
ATOM 644 O O . ARG A 1 84 ? 17.703 9.844 -10.914 1 81.88 84 ARG A O 1
ATOM 651 N N . GLU A 1 85 ? 16.844 11.898 -10.961 1 73.56 85 GLU A N 1
ATOM 652 C CA . GLU A 1 85 ? 16.672 11.781 -12.406 1 73.56 85 GLU A CA 1
ATOM 653 C C . GLU A 1 85 ? 17.969 12.023 -13.148 1 73.56 85 GLU A C 1
ATOM 655 O O . GLU A 1 85 ? 18.844 12.75 -12.664 1 73.56 85 GLU A O 1
ATOM 660 N N . GLU A 1 86 ? 18.219 11.25 -14.055 1 71.81 86 GLU A N 1
ATOM 661 C CA . GLU A 1 86 ? 19.422 11.344 -14.867 1 71.81 86 GLU A CA 1
ATOM 662 C C . GLU A 1 86 ? 19.641 12.773 -15.383 1 71.81 86 GLU A C 1
ATOM 664 O O . GLU A 1 86 ? 20.766 13.227 -15.531 1 71.81 86 GLU A O 1
ATOM 669 N N . SER A 1 87 ? 18.594 13.453 -15.758 1 68.56 87 SER A N 1
ATOM 670 C CA . SER A 1 87 ? 18.719 14.742 -16.422 1 68.56 87 SER A CA 1
ATOM 671 C C . SER A 1 87 ? 19.156 15.836 -15.453 1 68.56 87 SER A C 1
ATOM 673 O O . SER A 1 87 ? 19.219 17.016 -15.812 1 68.56 87 SER A O 1
ATOM 675 N N . GLY A 1 88 ? 19.641 15.516 -14.312 1 68.12 88 GLY A N 1
ATOM 676 C CA . GLY A 1 88 ? 20.141 16.531 -13.406 1 68.12 88 GLY A CA 1
ATOM 677 C C . GLY A 1 88 ? 19.047 17.266 -12.664 1 68.12 88 GLY A C 1
ATOM 678 O O . GLY A 1 88 ? 19.266 18.375 -12.148 1 68.12 88 GLY A O 1
ATOM 679 N N . GLY A 1 89 ? 17.891 16.781 -12.891 1 70.69 89 GLY A N 1
ATOM 680 C CA . GLY A 1 89 ? 16.828 17.531 -12.234 1 70.69 89 GLY A CA 1
ATOM 681 C C . GLY A 1 89 ? 16.75 17.281 -10.742 1 70.69 89 GLY A C 1
ATOM 682 O O . GLY A 1 89 ? 17.625 16.625 -10.172 1 70.69 89 GLY A O 1
ATOM 683 N N . ARG A 1 90 ? 15.93 18.016 -10 1 84.81 90 ARG A N 1
ATOM 684 C CA . ARG A 1 90 ? 15.703 17.875 -8.562 1 84.81 90 ARG A CA 1
ATOM 685 C C . ARG A 1 90 ? 15.242 16.453 -8.219 1 84.81 90 ARG A C 1
ATOM 687 O O . ARG A 1 90 ? 14.562 15.812 -9.023 1 84.81 90 ARG A O 1
ATOM 694 N N . PRO A 1 91 ? 15.789 15.93 -7.172 1 85.5 91 PRO A N 1
ATOM 695 C CA . PRO A 1 91 ? 15.367 14.602 -6.723 1 85.5 91 PRO A CA 1
ATOM 696 C C . PRO A 1 91 ? 13.852 14.5 -6.539 1 85.5 91 PRO A C 1
ATOM 698 O O . PRO A 1 91 ? 13.211 15.453 -6.098 1 85.5 91 PRO A O 1
ATOM 701 N N . VAL A 1 92 ? 13.359 13.352 -7.113 1 87.94 92 VAL A N 1
ATOM 702 C CA . VAL A 1 92 ? 11.922 13.117 -6.98 1 87.94 92 VAL A CA 1
ATOM 703 C C . VAL A 1 92 ? 11.672 12.055 -5.91 1 87.94 92 VAL A C 1
ATOM 705 O O . VAL A 1 92 ? 12.359 11.031 -5.867 1 87.94 92 VAL A O 1
ATOM 708 N N . GLN A 1 93 ? 10.758 12.352 -5.027 1 92.44 93 GLN A N 1
ATOM 709 C CA . GLN A 1 93 ? 10.344 11.383 -4.016 1 92.44 93 GLN A CA 1
ATOM 710 C C . GLN A 1 93 ? 9.25 10.461 -4.551 1 92.44 93 GLN A C 1
ATOM 712 O O . GLN A 1 93 ? 8.234 10.93 -5.062 1 92.44 93 GLN A O 1
ATOM 717 N N . LYS A 1 94 ? 9.484 9.125 -4.43 1 96.31 94 LYS A N 1
ATOM 718 C CA . LYS A 1 94 ? 8.516 8.141 -4.902 1 96.31 94 LYS A CA 1
ATOM 719 C C . LYS A 1 94 ? 8.07 7.219 -3.771 1 96.31 94 LYS A C 1
ATOM 721 O O . LYS A 1 94 ? 8.891 6.777 -2.965 1 96.31 94 LYS A O 1
ATOM 726 N N . ALA A 1 95 ? 6.797 6.969 -3.824 1 98.12 95 ALA A N 1
ATOM 727 C CA . ALA A 1 95 ? 6.246 6.02 -2.861 1 98.12 95 ALA A CA 1
ATOM 728 C C . ALA A 1 95 ? 6.715 4.602 -3.16 1 98.12 95 ALA A C 1
ATOM 730 O O . ALA A 1 95 ? 6.828 4.211 -4.324 1 98.12 95 ALA A O 1
ATOM 731 N N . LYS A 1 96 ? 6.961 3.83 -2.102 1 98.5 96 LYS A N 1
ATOM 732 C CA . LYS A 1 96 ? 7.363 2.43 -2.193 1 98.5 96 LYS A CA 1
ATOM 733 C C . LYS A 1 96 ? 6.535 1.557 -1.255 1 98.5 96 LYS A C 1
ATOM 735 O O . LYS A 1 96 ? 6.273 1.94 -0.113 1 98.5 96 LYS A O 1
ATOM 740 N N . ILE A 1 97 ? 6.203 0.356 -1.737 1 98.81 97 ILE A N 1
ATOM 741 C CA . ILE A 1 97 ? 5.582 -0.642 -0.874 1 98.81 97 ILE A CA 1
ATOM 742 C C . ILE A 1 97 ? 6.367 -1.949 -0.947 1 98.81 97 ILE A C 1
ATOM 744 O O . ILE A 1 97 ? 6.945 -2.275 -1.986 1 98.81 97 ILE A O 1
ATOM 748 N N . GLU A 1 98 ? 6.414 -2.607 0.11 1 98.81 98 GLU A N 1
ATOM 749 C CA . GLU A 1 98 ? 6.922 -3.973 0.221 1 98.81 98 GLU A CA 1
ATOM 750 C C . GLU A 1 98 ? 5.945 -4.863 0.979 1 98.81 98 GLU A C 1
ATOM 752 O O . GLU A 1 98 ? 5.504 -4.52 2.078 1 98.81 98 GLU A O 1
ATOM 757 N N . ILE A 1 99 ? 5.602 -5.969 0.369 1 98.88 99 ILE A N 1
ATOM 758 C CA . ILE A 1 99 ? 4.723 -6.941 1.012 1 98.88 99 ILE A CA 1
ATOM 759 C C . ILE A 1 99 ? 5.426 -8.289 1.108 1 98.88 99 ILE A C 1
ATOM 761 O O . ILE A 1 99 ? 5.891 -8.828 0.101 1 98.88 99 ILE A O 1
ATOM 765 N N . LEU A 1 100 ? 5.488 -8.773 2.303 1 98.69 100 LEU A N 1
ATOM 766 C CA . LEU A 1 100 ? 5.992 -10.125 2.527 1 98.69 100 LEU A CA 1
ATOM 767 C C . LEU A 1 100 ? 4.848 -11.125 2.648 1 98.69 100 LEU A C 1
ATOM 769 O O . LEU A 1 100 ? 3.971 -10.969 3.504 1 98.69 100 LEU A O 1
ATOM 773 N N . LEU A 1 101 ? 4.938 -12.125 1.814 1 98.56 101 LEU A N 1
ATOM 774 C CA . LEU A 1 101 ? 3.934 -13.188 1.824 1 98.56 101 LEU A CA 1
ATOM 775 C C . LEU A 1 101 ? 4.535 -14.5 2.303 1 98.56 101 LEU A C 1
ATOM 777 O O . LEU A 1 101 ? 5.684 -14.812 1.979 1 98.56 101 LEU A O 1
ATOM 781 N N . GLY A 1 102 ? 3.744 -15.195 3.07 1 98 102 GLY A N 1
ATOM 782 C CA . GLY A 1 102 ? 4.121 -16.547 3.473 1 98 102 GLY A CA 1
ATOM 783 C C . GLY A 1 102 ? 3.209 -17.609 2.898 1 98 102 GLY A C 1
ATOM 784 O O . GLY A 1 102 ? 2.045 -17.344 2.594 1 98 102 GLY A O 1
ATOM 785 N N . LYS A 1 103 ? 3.715 -18.797 2.811 1 95.12 103 LYS A N 1
ATOM 786 C CA . LYS A 1 103 ? 2.936 -19.922 2.322 1 95.12 103 LYS A CA 1
ATOM 787 C C . LYS A 1 103 ? 1.896 -20.359 3.352 1 95.12 103 LYS A C 1
ATOM 789 O O . LYS A 1 103 ? 2.186 -20.422 4.547 1 95.12 103 LYS A O 1
ATOM 794 N N . VAL A 1 104 ? 0.727 -20.656 2.775 1 91.31 104 VAL A N 1
ATOM 795 C CA . VAL A 1 104 ? -0.321 -21.156 3.654 1 91.31 104 VAL A CA 1
ATOM 796 C C . VAL A 1 104 ? 0.112 -22.5 4.258 1 91.31 104 VAL A C 1
ATOM 798 O O . VAL A 1 104 ? 0.6 -23.375 3.547 1 91.31 104 VAL A O 1
ATOM 801 N N . GLY A 1 105 ? -0.119 -22.719 5.5 1 81.62 105 GLY A N 1
ATOM 802 C CA . GLY A 1 105 ? 0.257 -23.938 6.18 1 81.62 105 GLY A CA 1
ATOM 803 C C . GLY A 1 105 ? 1.671 -23.906 6.73 1 81.62 105 GLY A C 1
ATOM 804 O O . GLY A 1 105 ? 2.066 -24.797 7.492 1 81.62 105 GLY A O 1
ATOM 805 N N . GLU A 1 106 ? 2.369 -23.031 6.16 1 67.69 106 GLU A N 1
ATOM 806 C CA . GLU A 1 106 ? 3.719 -22.859 6.691 1 67.69 106 GLU A CA 1
ATOM 807 C C . GLU A 1 106 ? 3.807 -21.641 7.59 1 67.69 106 GLU A C 1
ATOM 809 O O . GLU A 1 106 ? 4.902 -21.141 7.863 1 67.69 106 GLU A O 1
ATOM 814 N N . VAL A 1 107 ? 2.65 -21.125 7.934 1 52.47 107 VAL A N 1
ATOM 815 C CA . VAL A 1 107 ? 2.688 -19.969 8.836 1 52.47 107 VAL A CA 1
ATOM 816 C C . VAL A 1 107 ? 2.613 -20.453 10.281 1 52.47 107 VAL A C 1
ATOM 818 O O . VAL A 1 107 ? 1.964 -21.453 10.578 1 52.47 107 VAL A O 1
ATOM 821 N N . MET B 1 1 ? -51.625 -8.094 0.495 1 28.19 1 MET B N 1
ATOM 822 C CA . MET B 1 1 ? -50.469 -8.484 -0.294 1 28.19 1 MET B CA 1
ATOM 823 C C . MET B 1 1 ? -49.344 -7.465 -0.146 1 28.19 1 MET B C 1
ATOM 825 O O . MET B 1 1 ? -49.25 -6.52 -0.933 1 28.19 1 MET B O 1
ATOM 829 N N . VAL B 1 2 ? -49.094 -6.805 1.076 1 33.75 2 VAL B N 1
ATOM 830 C CA . VAL B 1 2 ? -48.375 -5.609 1.545 1 33.75 2 VAL B CA 1
ATOM 831 C C . VAL B 1 2 ? -46.875 -5.793 1.398 1 33.75 2 VAL B C 1
ATOM 833 O O . VAL B 1 2 ? -46.312 -6.785 1.873 1 33.75 2 VAL B O 1
ATOM 836 N N . GLY B 1 3 ? -46.312 -5.582 0.162 1 35.81 3 GLY B N 1
ATOM 837 C CA . GLY B 1 3 ? -44.906 -5.793 -0.214 1 35.81 3 GLY B CA 1
ATOM 838 C C . GLY B 1 3 ? -43.938 -5.152 0.75 1 35.81 3 GLY B C 1
ATOM 839 O O . GLY B 1 3 ? -44.031 -3.957 1.038 1 35.81 3 GLY B O 1
ATOM 840 N N . THR B 1 4 ? -43.344 -5.844 1.781 1 35.66 4 THR B N 1
ATOM 841 C CA . THR B 1 4 ? -42.406 -5.465 2.83 1 35.66 4 THR B CA 1
ATOM 842 C C . THR B 1 4 ? -41.125 -4.891 2.23 1 35.66 4 THR B C 1
ATOM 844 O O . THR B 1 4 ? -40.469 -5.551 1.425 1 35.66 4 THR B O 1
ATOM 847 N N . THR B 1 5 ? -41.125 -3.625 1.784 1 34.22 5 THR B N 1
ATOM 848 C CA . THR B 1 5 ? -39.969 -2.869 1.327 1 34.22 5 THR B CA 1
ATOM 849 C C . THR B 1 5 ? -38.812 -2.971 2.336 1 34.22 5 THR B C 1
ATOM 851 O O . THR B 1 5 ? -38.969 -2.568 3.492 1 34.22 5 THR B O 1
ATOM 854 N N . GLU B 1 6 ? -38.062 -4.086 2.354 1 33.41 6 GLU B N 1
ATOM 855 C CA . GLU B 1 6 ? -36.875 -4.289 3.189 1 33.41 6 GLU B CA 1
ATOM 856 C C . GLU B 1 6 ? -35.969 -3.072 3.139 1 33.41 6 GLU B C 1
ATOM 858 O O . GLU B 1 6 ? -35.656 -2.564 2.061 1 33.41 6 GLU B O 1
ATOM 863 N N . ALA B 1 7 ? -35.875 -2.242 4.176 1 33.31 7 ALA B N 1
ATOM 864 C CA . ALA B 1 7 ? -35 -1.123 4.523 1 33.31 7 ALA B CA 1
ATOM 865 C C . ALA B 1 7 ? -33.531 -1.449 4.219 1 33.31 7 ALA B C 1
ATOM 867 O O . ALA B 1 7 ? -33.062 -2.543 4.531 1 33.31 7 ALA B O 1
ATOM 868 N N . VAL B 1 8 ? -33.094 -1.218 3.035 1 31.27 8 VAL B N 1
ATOM 869 C CA . VAL B 1 8 ? -31.688 -1.247 2.717 1 31.27 8 VAL B CA 1
ATOM 870 C C . VAL B 1 8 ? -30.891 -0.643 3.869 1 31.27 8 VAL B C 1
ATOM 872 O O . VAL B 1 8 ? -31.219 0.428 4.375 1 31.27 8 VAL B O 1
ATOM 875 N N . ASP B 1 9 ? -30.469 -1.377 4.801 1 31.66 9 ASP B N 1
ATOM 876 C CA . ASP B 1 9 ? -29.5 -1.061 5.852 1 31.66 9 ASP B CA 1
ATOM 877 C C . ASP B 1 9 ? -28.391 -0.162 5.324 1 31.66 9 ASP B C 1
ATOM 879 O O . ASP B 1 9 ? -27.688 -0.52 4.367 1 31.66 9 ASP B O 1
ATOM 883 N N . SER B 1 10 ? -28.688 1.136 5.109 1 33.62 10 SER B N 1
ATOM 884 C CA . SER B 1 10 ? -27.656 2.162 4.957 1 33.62 10 SER B CA 1
ATOM 885 C C . SER B 1 10 ? -26.422 1.835 5.785 1 33.62 10 SER B C 1
ATOM 887 O O . SER B 1 10 ? -26.453 1.942 7.016 1 33.62 10 SER B O 1
ATOM 889 N N . SER B 1 11 ? -25.719 0.729 5.621 1 35.47 11 SER B N 1
ATOM 890 C CA . SER B 1 11 ? -24.391 0.66 6.199 1 35.47 11 SER B CA 1
ATOM 891 C C . SER B 1 11 ? -23.781 2.051 6.371 1 35.47 11 SER B C 1
ATOM 893 O O . SER B 1 11 ? -23.641 2.795 5.402 1 35.47 11 SER B O 1
ATOM 895 N N . ALA B 1 12 ? -24.234 2.857 7.246 1 33.66 12 ALA B N 1
ATOM 896 C CA . ALA B 1 12 ? -23.766 4.105 7.859 1 33.66 12 ALA B CA 1
ATOM 897 C C . ALA B 1 12 ? -22.25 4.223 7.793 1 33.66 12 ALA B C 1
ATOM 899 O O . ALA B 1 12 ? -21.531 3.455 8.438 1 33.66 12 ALA B O 1
ATOM 900 N N . SER B 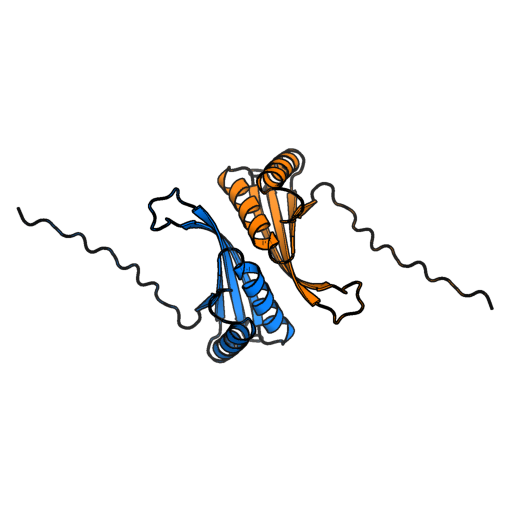1 13 ? -21.656 4.367 6.715 1 40.41 13 SER B N 1
ATOM 901 C CA . SER B 1 13 ? -20.281 4.84 6.754 1 40.41 13 SER B CA 1
ATOM 902 C C . SER B 1 13 ? -20.062 5.828 7.898 1 40.41 13 SER B C 1
ATOM 904 O O . SER B 1 13 ? -20.547 6.961 7.844 1 40.41 13 SER B O 1
ATOM 906 N N . ASN B 1 14 ? -20.391 5.566 9.125 1 41.81 14 ASN B N 1
ATOM 907 C CA . ASN B 1 14 ? -19.953 6.383 10.258 1 41.81 14 ASN B CA 1
ATOM 908 C C . ASN B 1 14 ? -18.688 7.164 9.93 1 41.81 14 ASN B C 1
ATOM 910 O O . ASN B 1 14 ? -17.594 6.59 9.875 1 41.81 14 ASN B O 1
ATOM 914 N N . ASN B 1 15 ? -18.828 8.109 9.055 1 55.72 15 ASN B N 1
ATOM 915 C CA . ASN B 1 15 ? -17.766 9.039 8.734 1 55.72 15 ASN B CA 1
ATOM 916 C C . ASN B 1 15 ? -16.984 9.453 9.984 1 55.72 15 ASN B C 1
ATOM 918 O O . ASN B 1 15 ? -17.438 10.312 10.742 1 55.72 15 ASN B O 1
ATOM 922 N N . LYS B 1 16 ? -16.156 8.555 10.406 1 73.25 16 LYS B N 1
ATOM 923 C CA . LYS B 1 16 ? -15.273 8.922 11.508 1 73.25 16 LYS B CA 1
ATOM 924 C C . LYS B 1 16 ? -14.555 10.234 11.219 1 73.25 16 LYS B C 1
ATOM 926 O O . LYS B 1 16 ? -14.07 10.453 10.102 1 73.25 16 LYS B O 1
ATOM 931 N N . LYS B 1 17 ? -14.719 11.188 12.125 1 89.56 17 LYS B N 1
ATOM 932 C CA . LYS B 1 17 ? -14.164 12.531 12.047 1 89.56 17 LYS B CA 1
ATOM 933 C C . LYS B 1 17 ? -12.664 12.492 11.773 1 89.56 17 LYS B C 1
ATOM 935 O O . LYS B 1 17 ? -12.07 13.5 11.367 1 89.56 17 LYS B O 1
ATOM 940 N N . ASN B 1 18 ? -12.07 11.305 11.812 1 97.25 18 ASN B N 1
ATOM 941 C CA . ASN B 1 18 ? -10.617 11.234 11.688 1 97.25 18 ASN B CA 1
ATOM 942 C C . ASN B 1 18 ? -10.203 10.422 10.461 1 97.25 18 ASN B C 1
ATOM 944 O O . ASN B 1 18 ? -9.102 9.867 10.422 1 97.25 18 ASN B O 1
ATOM 948 N N . ARG B 1 19 ? -11.211 10.289 9.492 1 98.62 19 ARG B N 1
ATOM 949 C CA . ARG B 1 19 ? -10.906 9.5 8.305 1 98.62 19 ARG B CA 1
ATOM 950 C C . ARG B 1 19 ? -10.773 10.391 7.074 1 98.62 19 ARG B C 1
ATOM 952 O O . ARG B 1 19 ? -11.578 11.297 6.871 1 98.62 19 ARG B O 1
ATOM 959 N N . ILE B 1 20 ? -9.758 10.125 6.309 1 98.62 20 ILE B N 1
ATOM 960 C CA . ILE B 1 20 ? -9.539 10.852 5.062 1 98.62 20 ILE B CA 1
ATOM 961 C C . ILE B 1 20 ? -9.508 9.875 3.893 1 98.62 20 ILE B C 1
ATOM 963 O O . ILE B 1 20 ? -8.68 8.961 3.867 1 98.62 20 ILE B O 1
ATOM 967 N N . GLN B 1 21 ? -10.375 10.023 2.996 1 98.38 21 GLN B N 1
ATOM 968 C CA . GLN B 1 21 ? -10.336 9.305 1.729 1 98.38 21 GLN B CA 1
ATOM 969 C C . GLN B 1 21 ? -9.586 10.102 0.667 1 98.38 21 GLN B C 1
ATOM 971 O O . GLN B 1 21 ? -9.953 11.234 0.351 1 98.38 21 GLN B O 1
ATOM 976 N N . VAL B 1 22 ? -8.609 9.508 0.095 1 98.69 22 VAL B N 1
ATOM 977 C CA . VAL B 1 22 ? -7.699 10.219 -0.795 1 98.69 22 VAL B CA 1
ATOM 978 C C . VAL B 1 22 ? -7.996 9.852 -2.246 1 98.69 22 VAL B C 1
ATOM 980 O O . VAL B 1 22 ? -8.195 8.68 -2.566 1 98.69 22 VAL B O 1
ATOM 983 N N . SER B 1 23 ? -8.047 10.859 -3.074 1 97.56 23 SER B N 1
ATOM 984 C CA . SER B 1 23 ? -8.203 10.703 -4.516 1 97.56 23 SER B CA 1
ATOM 985 C C . SER B 1 23 ? -7.195 11.555 -5.277 1 97.56 23 SER B C 1
ATOM 987 O O . SER B 1 23 ? -6.922 12.695 -4.895 1 97.56 23 SER B O 1
ATOM 989 N N . ASN B 1 24 ? -6.73 10.922 -6.387 1 94.44 24 ASN B N 1
ATOM 990 C CA . ASN B 1 24 ? -5.781 11.656 -7.215 1 94.44 24 ASN B CA 1
ATOM 991 C C . ASN B 1 24 ? -6.484 12.68 -8.102 1 94.44 24 ASN B C 1
ATOM 993 O O . ASN B 1 24 ? -5.867 13.648 -8.555 1 94.44 24 ASN B O 1
ATOM 997 N N . THR B 1 25 ? -7.707 12.461 -8.352 1 91.31 25 THR B N 1
ATOM 998 C CA . THR B 1 25 ? -8.422 13.289 -9.32 1 91.31 25 THR B CA 1
ATOM 999 C C . THR B 1 25 ? -9.141 14.438 -8.625 1 91.31 25 THR B C 1
ATOM 1001 O O . THR B 1 25 ? -9.43 15.461 -9.242 1 91.31 25 THR B O 1
ATOM 1004 N N . GLN B 1 26 ? -9.297 14.422 -7.398 1 91.56 26 GLN B N 1
ATOM 1005 C CA . GLN B 1 26 ? -10.164 15.375 -6.723 1 91.56 26 GLN B CA 1
ATOM 1006 C C . GLN B 1 26 ? -9.367 16.547 -6.172 1 91.56 26 GLN B C 1
ATOM 1008 O O . GLN B 1 26 ? -9.758 17.703 -6.348 1 91.56 26 GLN B O 1
ATOM 1013 N N . LYS B 1 27 ? -8.32 16.25 -5.453 1 96 27 LYS B N 1
ATOM 1014 C CA . LYS B 1 27 ? -7.5 17.266 -4.809 1 96 27 LYS B CA 1
ATOM 1015 C C . LYS B 1 27 ? -6.012 16.969 -4.969 1 96 27 LYS B C 1
ATOM 1017 O O . LYS B 1 27 ? -5.625 15.805 -5.137 1 96 27 LYS B O 1
ATOM 1022 N N . PRO B 1 28 ? -5.219 18.062 -4.934 1 96.81 28 PRO B N 1
ATOM 1023 C CA . PRO B 1 28 ? -3.775 17.844 -5.027 1 96.81 28 PRO B CA 1
ATOM 1024 C C . PRO B 1 28 ? -3.193 17.219 -3.76 1 96.81 28 PRO B C 1
ATOM 1026 O O . PRO B 1 28 ? -3.824 17.25 -2.701 1 96.81 28 PRO B O 1
ATOM 1029 N N . LEU B 1 29 ? -2.035 16.75 -3.836 1 97.38 29 LEU B N 1
ATOM 1030 C CA . LEU B 1 29 ? -1.33 16.078 -2.748 1 97.38 29 LEU B CA 1
ATOM 1031 C C . LEU B 1 29 ? -1.294 16.953 -1.502 1 97.38 29 LEU B C 1
ATOM 1033 O O . LEU B 1 29 ? -1.65 16.5 -0.411 1 97.38 29 LEU B O 1
ATOM 1037 N N . PHE B 1 30 ? -0.927 18.156 -1.702 1 97.94 30 PHE B N 1
ATOM 1038 C CA . PHE B 1 30 ? -0.686 19 -0.541 1 97.94 30 PHE B CA 1
ATOM 1039 C C . PHE B 1 30 ? -1.994 19.344 0.164 1 97.94 30 PHE B C 1
ATOM 1041 O O . PHE B 1 30 ? -2.004 19.625 1.361 1 97.94 30 PHE B O 1
ATOM 1048 N N . PHE B 1 31 ? -3.076 19.391 -0.575 1 98.5 31 PHE B N 1
ATOM 1049 C CA . PHE B 1 31 ? -4.363 19.531 0.096 1 98.5 31 PHE B CA 1
ATOM 1050 C C . PHE B 1 31 ? -4.543 18.438 1.147 1 98.5 31 PHE B C 1
ATOM 1052 O O . PHE B 1 31 ? -4.906 18.719 2.291 1 98.5 31 PHE B O 1
ATOM 1059 N N . TYR B 1 32 ? -4.305 17.234 0.771 1 98.81 32 TYR B N 1
ATOM 1060 C CA . TYR B 1 32 ? -4.5 16.109 1.671 1 98.81 32 TYR B CA 1
ATOM 1061 C C . TYR B 1 32 ? -3.469 16.109 2.793 1 98.81 32 TYR B C 1
ATOM 1063 O O . TYR B 1 32 ? -3.764 15.711 3.92 1 98.81 32 TYR B O 1
ATOM 1071 N N . VAL B 1 33 ? -2.26 16.531 2.5 1 98.75 33 VAL B N 1
ATOM 1072 C CA . VAL B 1 33 ? -1.234 16.641 3.533 1 98.75 33 VAL B CA 1
ATOM 1073 C C . VAL B 1 33 ? -1.689 17.625 4.613 1 98.75 33 VAL B C 1
ATOM 1075 O O . VAL B 1 33 ? -1.625 17.312 5.805 1 98.75 33 VAL B O 1
ATOM 1078 N N . ASN B 1 34 ? -2.156 18.734 4.168 1 98.62 34 ASN B N 1
ATOM 1079 C CA . ASN B 1 34 ? -2.605 19.75 5.113 1 98.62 34 ASN B CA 1
ATOM 1080 C C . ASN B 1 34 ? -3.811 19.281 5.918 1 98.62 34 ASN B C 1
ATOM 1082 O O . ASN B 1 34 ? -3.895 19.516 7.121 1 98.62 34 ASN B O 1
ATOM 1086 N N . LEU B 1 35 ? -4.668 18.688 5.207 1 98.5 35 LEU B N 1
ATOM 1087 C CA . LEU B 1 35 ? -5.828 18.125 5.895 1 98.5 35 LEU B CA 1
ATOM 1088 C C . LEU B 1 35 ? -5.402 17.109 6.945 1 98.5 35 LEU B C 1
ATOM 1090 O O . LEU B 1 35 ? -5.898 17.141 8.078 1 98.5 35 LEU B O 1
ATOM 1094 N N . ALA B 1 36 ? -4.539 16.266 6.617 1 98.62 36 ALA B N 1
ATOM 1095 C CA . ALA B 1 36 ? -4.051 15.234 7.535 1 98.62 36 ALA B CA 1
ATOM 1096 C C . ALA B 1 36 ? -3.354 15.859 8.742 1 98.62 36 ALA B C 1
ATOM 1098 O O . ALA B 1 36 ? -3.516 15.398 9.875 1 98.62 36 ALA B O 1
ATOM 1099 N N . LYS B 1 37 ? -2.584 16.875 8.445 1 98.25 37 LYS B N 1
ATOM 1100 C CA . LYS B 1 37 ? -1.933 17.594 9.539 1 98.25 37 LYS B CA 1
ATOM 1101 C C . LYS B 1 37 ? -2.961 18.156 10.516 1 98.25 37 LYS B C 1
ATOM 1103 O O . LYS B 1 37 ? -2.803 18.047 11.727 1 98.25 37 LYS B O 1
ATOM 1108 N N . ARG B 1 38 ? -3.922 18.75 9.953 1 98.06 38 ARG B N 1
ATOM 1109 C CA . ARG B 1 38 ? -4.988 19.297 10.781 1 98.06 38 ARG B CA 1
ATOM 1110 C C . ARG B 1 38 ? -5.652 18.219 11.617 1 98.06 38 ARG B C 1
ATOM 1112 O O . ARG B 1 38 ? -5.883 18.406 12.812 1 98.06 38 ARG B O 1
ATOM 1119 N N . TYR B 1 39 ? -5.949 17.078 10.984 1 97.94 39 TYR B N 1
ATOM 1120 C CA . TYR B 1 39 ? -6.578 15.977 11.695 1 97.94 39 TYR B CA 1
ATOM 1121 C C . TYR B 1 39 ? -5.652 15.43 12.773 1 97.94 39 TYR B C 1
ATOM 1123 O O . TYR B 1 39 ? -6.105 15.047 13.859 1 97.94 39 TYR B O 1
ATOM 1131 N N . MET B 1 40 ? -4.316 15.438 12.516 1 97.12 40 MET B N 1
ATOM 1132 C CA . MET B 1 40 ? -3.348 14.961 13.492 1 97.12 40 MET B CA 1
ATOM 1133 C C . MET B 1 40 ? -3.35 15.836 14.742 1 97.12 40 MET B C 1
ATOM 1135 O O . MET B 1 40 ? -3.025 15.375 15.836 1 97.12 40 MET B O 1
ATOM 1139 N N . GLN B 1 41 ? -3.662 17.078 14.555 1 95.44 41 GLN B N 1
ATOM 1140 C CA . GLN B 1 41 ? -3.738 18.016 15.664 1 95.44 41 GLN B CA 1
ATOM 1141 C C . GLN B 1 41 ? -5.004 17.797 16.484 1 95.44 41 GLN B C 1
ATOM 1143 O O . GLN B 1 41 ? -4.996 17.969 17.703 1 95.44 41 GLN B O 1
ATOM 1148 N N . GLN B 1 42 ? -5.973 17.359 15.852 1 95.81 42 GLN B N 1
ATOM 1149 C CA . GLN B 1 42 ? -7.293 17.312 16.469 1 95.81 42 GLN B CA 1
ATOM 1150 C C . GLN B 1 42 ? -7.582 15.938 17.062 1 95.81 42 GLN B C 1
ATOM 1152 O O . GLN B 1 42 ? -8.359 15.812 18.016 1 95.81 42 GLN B O 1
ATOM 1157 N N . TYR B 1 43 ? -6.984 14.969 16.5 1 96 43 TYR B N 1
ATOM 1158 C CA . TYR B 1 43 ? -7.309 13.609 16.906 1 96 43 TYR B CA 1
ATOM 1159 C C . TYR B 1 43 ? -6.043 12.82 17.234 1 96 43 TYR B C 1
ATOM 1161 O O . TYR B 1 43 ? -4.969 13.109 16.703 1 96 43 TYR B O 1
ATOM 1169 N N . ASN B 1 44 ? -6.234 11.727 18.047 1 95.38 44 ASN B N 1
ATOM 1170 C CA . ASN B 1 44 ? -5.102 10.883 18.406 1 95.38 44 ASN B CA 1
ATOM 1171 C C . ASN B 1 44 ? -4.723 9.938 17.266 1 95.38 44 ASN B C 1
ATOM 1173 O O . ASN B 1 44 ? -3.578 9.484 17.188 1 95.38 44 ASN B O 1
ATOM 1177 N N . GLU B 1 45 ? -5.754 9.648 16.453 1 97.75 45 GLU B N 1
ATOM 1178 C CA . GLU B 1 45 ? -5.512 8.75 15.32 1 97.75 45 GLU B CA 1
ATOM 1179 C C . GLU B 1 45 ? -6.172 9.281 14.047 1 97.75 45 GLU B C 1
ATOM 1181 O O . GLU B 1 45 ? -7.25 9.875 14.102 1 97.75 45 GLU B O 1
ATOM 1186 N N . VAL B 1 46 ? -5.531 9.102 12.961 1 98.5 46 VAL B N 1
ATOM 1187 C CA . VAL B 1 46 ? -6.055 9.469 11.656 1 98.5 46 VAL B CA 1
ATOM 1188 C C . VAL B 1 46 ? -5.969 8.273 10.703 1 98.5 46 VAL B C 1
ATOM 1190 O O . VAL B 1 46 ? -4.926 7.625 10.617 1 98.5 46 VAL B O 1
ATOM 1193 N N . GLU B 1 47 ? -7.047 8.008 10.031 1 98.81 47 GLU B N 1
ATOM 1194 C CA . GLU B 1 47 ? -7.094 6.918 9.062 1 98.81 47 GLU B CA 1
ATOM 1195 C C . GLU B 1 47 ? -7.074 7.457 7.633 1 98.81 47 GLU B C 1
ATOM 1197 O O . GLU B 1 47 ? -7.926 8.266 7.254 1 98.81 47 GLU B O 1
ATOM 1202 N N . LEU B 1 48 ? -6.121 7.012 6.898 1 98.81 48 LEU B N 1
ATOM 1203 C CA . LEU B 1 48 ? -6.035 7.336 5.48 1 98.81 48 LEU B CA 1
ATOM 1204 C C . LEU B 1 48 ? -6.469 6.152 4.625 1 98.81 48 LEU B C 1
ATOM 1206 O O . LEU B 1 48 ? -6.141 5.004 4.934 1 98.81 48 LEU B O 1
ATOM 1210 N N . SER B 1 49 ? -7.164 6.406 3.516 1 98.75 49 SER B N 1
ATOM 1211 C CA . SER B 1 49 ? -7.547 5.336 2.6 1 98.75 49 SER B CA 1
ATOM 1212 C C . SER B 1 49 ? -7.527 5.816 1.151 1 98.75 49 SER B C 1
ATOM 1214 O O . SER B 1 49 ? -7.672 7.012 0.885 1 98.75 49 SER B O 1
ATOM 1216 N N . ALA B 1 50 ? -7.309 4.902 0.279 1 98.5 50 ALA B N 1
ATOM 1217 C CA . ALA B 1 50 ? -7.297 5.215 -1.147 1 98.5 50 ALA B CA 1
ATOM 1218 C C . ALA B 1 50 ? -7.543 3.965 -1.985 1 98.5 50 ALA B C 1
ATOM 1220 O O . ALA B 1 50 ? -7.34 2.844 -1.515 1 98.5 50 ALA B O 1
ATOM 1221 N N . LEU B 1 51 ? -7.926 4.188 -3.184 1 97.5 51 LEU B N 1
ATOM 1222 C CA . LEU B 1 51 ? -8.125 3.131 -4.168 1 97.5 51 LEU B CA 1
ATOM 1223 C C . LEU B 1 51 ? -7.234 3.35 -5.387 1 97.5 51 LEU B C 1
ATOM 1225 O O . LEU B 1 51 ? -7.051 4.484 -5.832 1 97.5 51 LEU B O 1
ATOM 1229 N N . GLY B 1 52 ? -6.738 2.215 -5.922 1 96.75 52 GLY B N 1
ATOM 1230 C CA . GLY B 1 52 ? -6.035 2.242 -7.195 1 96.75 52 GLY B CA 1
ATOM 1231 C C . GLY B 1 52 ? -4.812 3.135 -7.18 1 96.75 52 GLY B C 1
ATOM 1232 O O . GLY B 1 52 ? -3.955 3.01 -6.301 1 96.75 52 GLY B O 1
ATOM 1233 N N . MET B 1 53 ? -4.855 4.105 -8.133 1 96.44 53 MET B N 1
ATOM 1234 C CA . MET B 1 53 ? -3.672 4.934 -8.336 1 96.44 53 MET B CA 1
ATOM 1235 C C . MET B 1 53 ? -3.467 5.883 -7.164 1 96.44 53 MET B C 1
ATOM 1237 O O . MET B 1 53 ? -2.359 6.379 -6.945 1 96.44 53 MET B O 1
ATOM 1241 N N . ALA B 1 54 ? -4.445 6.117 -6.375 1 98.12 54 ALA B N 1
ATOM 1242 C CA . ALA B 1 54 ? -4.344 7.047 -5.254 1 98.12 54 ALA B CA 1
ATOM 1243 C C . ALA B 1 54 ? -3.6 6.414 -4.078 1 98.12 54 ALA B C 1
ATOM 1245 O O . ALA B 1 54 ? -3.229 7.105 -3.127 1 98.12 54 ALA B O 1
ATOM 1246 N N . ILE B 1 55 ? -3.383 5.113 -4.109 1 98.75 55 ILE B N 1
ATOM 1247 C CA . ILE B 1 55 ? -2.672 4.414 -3.045 1 98.75 55 ILE B CA 1
ATOM 1248 C C . ILE B 1 55 ? -1.285 5.023 -2.861 1 98.75 55 ILE B C 1
ATOM 1250 O O . ILE B 1 55 ? -0.845 5.254 -1.732 1 98.75 55 ILE B O 1
ATOM 1254 N N . ALA B 1 56 ? -0.651 5.332 -3.988 1 98.38 56 ALA B N 1
ATOM 1255 C CA . ALA B 1 56 ? 0.669 5.949 -3.906 1 98.38 56 ALA B CA 1
ATOM 1256 C C . ALA B 1 56 ? 0.604 7.285 -3.172 1 98.38 56 ALA B C 1
ATOM 1258 O O . ALA B 1 56 ? 1.534 7.652 -2.451 1 98.38 56 ALA B O 1
ATOM 1259 N N . THR B 1 57 ? -0.461 7.988 -3.273 1 98.38 57 THR B N 1
ATOM 1260 C CA . THR B 1 57 ? -0.641 9.281 -2.619 1 98.38 57 THR B CA 1
ATOM 1261 C C . THR B 1 57 ? -0.788 9.109 -1.111 1 98.38 57 THR B C 1
ATOM 1263 O O . THR B 1 57 ? -0.178 9.844 -0.334 1 98.38 57 THR B O 1
ATOM 1266 N N . VAL B 1 58 ? -1.485 8.078 -0.738 1 98.81 58 VAL B N 1
ATOM 1267 C CA . VAL B 1 58 ? -1.673 7.805 0.683 1 98.81 58 VAL B CA 1
ATOM 1268 C C . VAL B 1 58 ? -0.334 7.441 1.321 1 98.81 58 VAL B C 1
ATOM 1270 O O . VAL B 1 58 ? -0.013 7.914 2.414 1 98.81 58 VAL B O 1
ATOM 1273 N N . VAL B 1 59 ? 0.426 6.621 0.635 1 98.81 59 VAL B N 1
ATOM 1274 C CA . VAL B 1 59 ? 1.75 6.262 1.136 1 98.81 59 VAL B CA 1
ATOM 1275 C C . VAL B 1 59 ? 2.596 7.523 1.306 1 98.81 59 VAL B C 1
ATOM 1277 O O . VAL B 1 59 ? 3.225 7.719 2.348 1 98.81 59 VAL B O 1
ATOM 1280 N N . THR B 1 60 ? 2.545 8.406 0.36 1 98.44 60 THR B N 1
ATOM 1281 C CA . THR B 1 60 ? 3.322 9.641 0.397 1 98.44 60 THR B CA 1
ATOM 1282 C C . THR B 1 60 ? 2.885 10.516 1.566 1 98.44 60 THR B C 1
ATOM 1284 O O . THR B 1 60 ? 3.725 11.039 2.303 1 98.44 60 THR B O 1
ATOM 1287 N N . ILE B 1 61 ? 1.606 10.672 1.757 1 98.69 61 ILE B N 1
ATOM 1288 C CA . ILE B 1 61 ? 1.067 11.484 2.842 1 98.69 61 ILE B CA 1
ATOM 1289 C C . ILE B 1 61 ? 1.541 10.93 4.184 1 98.69 61 ILE B C 1
ATOM 1291 O O . ILE B 1 61 ? 2.031 11.68 5.031 1 98.69 61 ILE B O 1
ATOM 1295 N N . ALA B 1 62 ? 1.409 9.648 4.328 1 98.75 62 ALA B N 1
ATOM 1296 C CA . ALA B 1 62 ? 1.809 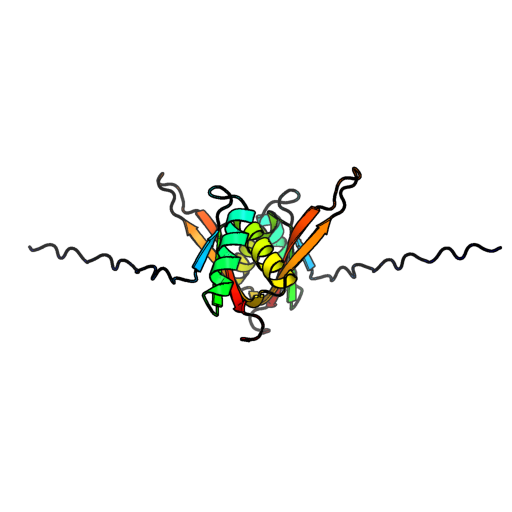9.023 5.582 1 98.75 62 ALA B CA 1
ATOM 1297 C C . ALA B 1 62 ? 3.291 9.25 5.863 1 98.75 62 ALA B C 1
ATOM 1299 O O . ALA B 1 62 ? 3.674 9.555 6.992 1 98.75 62 ALA B O 1
ATOM 1300 N N . GLU B 1 63 ? 4.098 9.086 4.84 1 98.5 63 GLU B N 1
ATOM 1301 C CA . GLU B 1 63 ? 5.539 9.242 4.996 1 98.5 63 GLU B CA 1
ATOM 1302 C C . GLU B 1 63 ? 5.91 10.688 5.309 1 98.5 63 GLU B C 1
ATOM 1304 O O . GLU B 1 63 ? 6.824 10.938 6.098 1 98.5 63 GLU B O 1
ATOM 1309 N N . ILE B 1 64 ? 5.23 11.617 4.688 1 98 64 ILE B N 1
ATOM 1310 C CA . ILE B 1 64 ? 5.465 13.031 4.965 1 98 64 ILE B CA 1
ATOM 1311 C C . ILE B 1 64 ? 5.18 13.32 6.438 1 98 64 ILE B C 1
ATOM 1313 O O . ILE B 1 64 ? 5.988 13.961 7.117 1 98 64 ILE B O 1
ATOM 1317 N N . LEU B 1 65 ? 4.105 12.891 6.949 1 98.38 65 LEU B N 1
ATOM 1318 C CA . LEU B 1 65 ? 3.721 13.141 8.336 1 98.38 65 LEU B CA 1
ATOM 1319 C C . LEU B 1 65 ? 4.699 12.484 9.297 1 98.38 65 LEU B C 1
ATOM 1321 O O . LEU B 1 65 ? 5.082 13.078 10.305 1 98.38 65 LEU B O 1
ATOM 1325 N N . LYS B 1 66 ? 5.105 11.281 9.008 1 97.81 66 LYS B N 1
ATOM 1326 C CA . LYS B 1 66 ? 6.074 10.578 9.836 1 97.81 66 LYS B CA 1
ATOM 1327 C C . LYS B 1 66 ? 7.418 11.297 9.852 1 97.81 66 LYS B C 1
ATOM 1329 O O . LYS B 1 66 ? 8.008 11.492 10.914 1 97.81 66 LYS B O 1
ATOM 1334 N N . ASN B 1 67 ? 7.777 11.625 8.664 1 96.06 67 ASN B N 1
ATOM 1335 C CA . ASN B 1 67 ? 9.086 12.258 8.531 1 96.06 67 ASN B CA 1
ATOM 1336 C C . ASN B 1 67 ? 9.117 13.625 9.203 1 96.06 67 ASN B C 1
ATOM 1338 O O . ASN B 1 67 ? 10.18 14.094 9.625 1 96.06 67 ASN B O 1
ATOM 1342 N N . ASN B 1 68 ? 8 14.273 9.328 1 96 68 ASN B N 1
ATOM 1343 C CA . ASN B 1 68 ? 7.898 15.57 9.992 1 96 68 ASN B CA 1
ATOM 1344 C C . ASN B 1 68 ? 7.746 15.414 11.5 1 96 68 ASN B C 1
ATOM 1346 O O . ASN B 1 68 ? 7.602 16.406 12.219 1 96 68 ASN B O 1
ATOM 1350 N N . GLY B 1 69 ? 7.691 14.211 11.938 1 95.88 69 GLY B N 1
ATOM 1351 C CA . GLY B 1 69 ? 7.582 13.961 13.367 1 95.88 69 GLY B CA 1
ATOM 1352 C C . GLY B 1 69 ? 6.168 14.117 13.891 1 95.88 69 GLY B C 1
ATOM 1353 O O . GLY B 1 69 ? 5.961 14.258 15.102 1 95.88 69 GLY B O 1
ATOM 1354 N N . LEU B 1 70 ? 5.215 14.117 13.039 1 96.44 70 LEU B N 1
ATOM 1355 C CA . LEU B 1 70 ? 3.836 14.367 13.438 1 96.44 70 LEU B CA 1
ATOM 1356 C C . LEU B 1 70 ? 3.092 13.055 13.688 1 96.44 70 LEU B C 1
ATOM 1358 O O . LEU B 1 70 ? 2.076 13.039 14.383 1 96.44 70 LEU B O 1
ATOM 1362 N N . ALA B 1 71 ? 3.594 11.992 13.07 1 97.94 71 ALA B N 1
ATOM 1363 C CA . ALA B 1 71 ? 2.807 10.766 13.109 1 97.94 71 ALA B CA 1
ATOM 1364 C C . ALA B 1 71 ? 3.709 9.539 13.211 1 97.94 71 ALA B C 1
ATOM 1366 O O . ALA B 1 71 ? 4.879 9.586 12.82 1 97.94 71 ALA B O 1
ATOM 1367 N N . VAL B 1 72 ? 3.156 8.453 13.773 1 97.88 72 VAL B N 1
ATOM 1368 C CA . VAL B 1 72 ? 3.715 7.109 13.734 1 97.88 72 VAL B CA 1
ATOM 1369 C C . VAL B 1 72 ? 2.715 6.152 13.094 1 97.88 72 VAL B C 1
ATOM 1371 O O . VAL B 1 72 ? 1.511 6.242 13.336 1 97.88 72 VAL B O 1
ATOM 1374 N N . GLU B 1 73 ? 3.244 5.379 12.266 1 97.88 73 GLU B N 1
ATOM 1375 C CA . GLU B 1 73 ? 2.381 4.406 11.609 1 97.88 73 GLU B CA 1
ATOM 1376 C C . GLU B 1 73 ? 1.946 3.309 12.578 1 97.88 73 GLU B C 1
ATOM 1378 O O . GLU B 1 73 ? 2.785 2.652 13.195 1 97.88 73 GLU B O 1
ATOM 1383 N N . LYS B 1 74 ? 0.66 3.045 12.719 1 97.62 74 LYS B N 1
ATOM 1384 C CA . LYS B 1 74 ? 0.147 2.023 13.625 1 97.62 74 LYS B CA 1
ATOM 1385 C C . LYS B 1 74 ? -0.226 0.752 12.867 1 97.62 74 LYS B C 1
ATOM 1387 O O . LYS B 1 74 ? 0.042 -0.357 13.336 1 97.62 74 LYS B O 1
ATOM 1392 N N . LYS B 1 75 ? -0.838 0.974 11.781 1 98 75 LYS B N 1
ATOM 1393 C CA . LYS B 1 75 ? -1.349 -0.186 11.055 1 98 75 LYS B CA 1
ATOM 1394 C C . LYS B 1 75 ? -1.5 0.119 9.57 1 98 75 LYS B C 1
ATOM 1396 O O . LYS B 1 75 ? -1.924 1.215 9.195 1 98 75 LYS B O 1
ATOM 1401 N N . ILE B 1 76 ? -1.135 -0.841 8.773 1 98.81 76 ILE B N 1
ATOM 1402 C CA . ILE B 1 76 ? -1.39 -0.788 7.34 1 98.81 76 ILE B CA 1
ATOM 1403 C C . ILE B 1 76 ? -2.217 -2 6.918 1 98.81 76 ILE B C 1
ATOM 1405 O O . ILE B 1 76 ? -1.889 -3.137 7.266 1 98.81 76 ILE B O 1
ATOM 1409 N N . MET B 1 77 ? -3.273 -1.73 6.141 1 98.31 77 MET B N 1
ATOM 1410 C CA . MET B 1 77 ? -4.129 -2.791 5.613 1 98.31 77 MET B CA 1
ATOM 1411 C C . MET B 1 77 ? -4.332 -2.627 4.109 1 98.31 77 MET B C 1
ATOM 1413 O O . MET B 1 77 ? -4.496 -1.51 3.619 1 98.31 77 MET B O 1
ATOM 1417 N N . THR B 1 78 ? -4.316 -3.76 3.449 1 98.69 78 THR B N 1
ATOM 1418 C CA . THR B 1 78 ? -4.605 -3.754 2.02 1 98.69 78 THR B CA 1
ATOM 1419 C C . THR B 1 78 ? -5.711 -4.754 1.687 1 98.69 78 THR B C 1
ATOM 1421 O O . THR B 1 78 ? -5.852 -5.777 2.359 1 98.69 78 THR B O 1
ATOM 1424 N N . SER B 1 79 ? -6.488 -4.445 0.62 1 98 79 SER B N 1
ATOM 1425 C CA . SER B 1 79 ? -7.562 -5.305 0.132 1 98 79 SER B CA 1
ATOM 1426 C C . SER B 1 79 ? -7.91 -4.988 -1.318 1 98 79 SER B C 1
ATOM 1428 O O . SER B 1 79 ? -7.305 -4.102 -1.928 1 98 79 SER B O 1
ATOM 1430 N N . THR B 1 80 ? -8.758 -5.781 -1.886 1 97.38 80 THR B N 1
ATOM 1431 C CA . THR B 1 80 ? -9.375 -5.465 -3.168 1 97.38 80 THR B CA 1
ATOM 1432 C C . THR B 1 80 ? -10.891 -5.324 -3.016 1 97.38 80 THR B C 1
ATOM 1434 O O . THR B 1 80 ? -11.508 -6.055 -2.24 1 97.38 80 THR B O 1
ATOM 1437 N N . ILE B 1 81 ? -11.344 -4.332 -3.738 1 94.25 81 ILE B N 1
ATOM 1438 C CA . ILE B 1 81 ? -12.781 -4.117 -3.684 1 94.25 81 ILE B CA 1
ATOM 1439 C C . ILE B 1 81 ? -13.383 -4.289 -5.078 1 94.25 81 ILE B C 1
ATOM 1441 O O . ILE B 1 81 ? -12.711 -4.051 -6.082 1 94.25 81 ILE B O 1
ATOM 1445 N N . VAL B 1 82 ? -14.562 -4.812 -5.055 1 89.31 82 VAL B N 1
ATOM 1446 C CA . VAL B 1 82 ? -15.273 -4.945 -6.32 1 89.31 82 VAL B CA 1
ATOM 1447 C C . VAL B 1 82 ? -16.156 -3.717 -6.551 1 89.31 82 VAL B C 1
ATOM 1449 O O . VAL B 1 82 ? -16.984 -3.369 -5.699 1 89.31 82 VAL B O 1
ATOM 1452 N N . MET B 1 83 ? -15.836 -3.035 -7.688 1 86.62 83 MET B N 1
ATOM 1453 C CA . MET B 1 83 ? -16.656 -1.867 -8.016 1 86.62 83 MET B CA 1
ATOM 1454 C C . MET B 1 83 ? -17.547 -2.143 -9.227 1 86.62 83 MET B C 1
ATOM 1456 O O . MET B 1 83 ? -17.094 -2.758 -10.195 1 86.62 83 MET B O 1
ATOM 1460 N N . ARG B 1 84 ? -18.844 -1.985 -9.055 1 82 84 ARG B N 1
ATOM 1461 C CA . ARG B 1 84 ? -19.797 -2.154 -10.156 1 82 84 ARG B CA 1
ATOM 1462 C C . ARG B 1 84 ? -19.922 -0.874 -10.977 1 82 84 ARG B C 1
ATOM 1464 O O . ARG B 1 84 ? -20.062 0.216 -10.414 1 82 84 ARG B O 1
ATOM 1471 N N . GLU B 1 85 ? -19.438 -1.02 -12.164 1 73.12 85 GLU B N 1
ATOM 1472 C CA . GLU B 1 85 ? -19.562 0.155 -13.023 1 73.12 85 GLU B CA 1
ATOM 1473 C C . GLU B 1 85 ? -21.016 0.42 -13.398 1 73.12 85 GLU B C 1
ATOM 1475 O O . GLU B 1 85 ? -21.828 -0.507 -13.453 1 73.12 85 GLU B O 1
ATOM 1480 N N . GLU B 1 86 ? -21.375 1.58 -13.32 1 71.81 86 GLU B N 1
ATOM 1481 C CA . GLU B 1 86 ? -22.75 1.995 -13.648 1 71.81 86 GLU B CA 1
ATOM 1482 C C . GLU B 1 86 ? -23.188 1.438 -15 1 71.81 86 GLU B C 1
ATOM 1484 O O . GLU B 1 86 ? -24.359 1.132 -15.203 1 71.81 86 GLU B O 1
ATOM 1489 N N . SER B 1 87 ? -22.29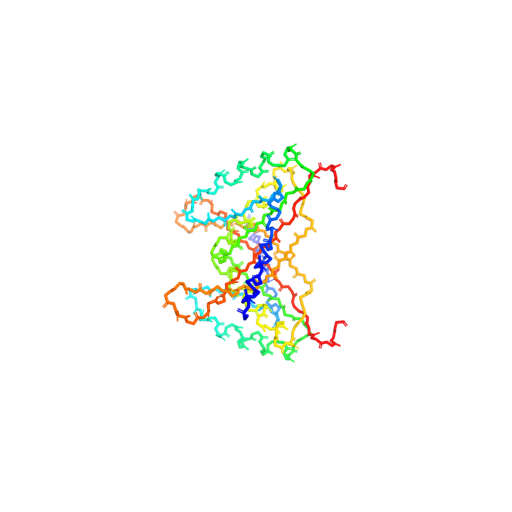7 1.374 -15.969 1 68.69 87 SER B N 1
ATOM 1490 C CA . SER B 1 87 ? -22.672 1.033 -17.328 1 68.69 87 SER B CA 1
ATOM 1491 C C . SER B 1 87 ? -23 -0.453 -17.469 1 68.69 87 SER B C 1
ATOM 1493 O O . SER B 1 87 ? -23.234 -0.946 -18.562 1 68.69 87 SER B O 1
ATOM 1495 N N . GLY B 1 88 ? -23.219 -1.162 -16.438 1 68.12 88 GLY B N 1
ATOM 1496 C CA . GLY B 1 88 ? -23.625 -2.557 -16.531 1 68.12 88 GLY B CA 1
ATOM 1497 C C . GLY B 1 88 ? -22.469 -3.488 -16.844 1 68.12 88 GLY B C 1
ATOM 1498 O O . GLY B 1 88 ? -22.672 -4.613 -17.297 1 68.12 88 GLY B O 1
ATOM 1499 N N . GLY B 1 89 ? -21.359 -2.887 -16.859 1 70.69 89 GLY B N 1
ATOM 1500 C CA . GLY B 1 89 ? -20.266 -3.768 -17.234 1 70.69 89 GLY B CA 1
ATOM 1501 C C . GLY B 1 89 ? -19.844 -4.699 -16.109 1 70.69 89 GLY B C 1
ATOM 1502 O O . GLY B 1 89 ? -20.5 -4.77 -15.07 1 70.69 89 GLY B O 1
ATOM 1503 N N . ARG B 1 90 ? -18.953 -5.664 -16.375 1 84.88 90 ARG B N 1
ATOM 1504 C CA . ARG B 1 90 ? -18.406 -6.617 -15.414 1 84.88 90 ARG B CA 1
ATOM 1505 C C . ARG B 1 90 ? -17.75 -5.898 -14.242 1 84.88 90 ARG B C 1
ATOM 1507 O O . ARG B 1 90 ? -17.188 -4.809 -14.406 1 84.88 90 ARG B O 1
ATOM 1514 N N . PRO B 1 91 ? -18.016 -6.379 -13.062 1 85.38 91 PRO B N 1
ATOM 1515 C CA . PRO B 1 91 ? -17.375 -5.797 -11.875 1 85.38 91 PRO B CA 1
ATOM 1516 C C . PRO B 1 91 ? -15.852 -5.723 -12.008 1 85.38 91 PRO B C 1
ATOM 1518 O O . PRO B 1 91 ? -15.227 -6.625 -12.578 1 85.38 91 PRO B O 1
ATOM 1521 N N . VAL B 1 92 ? -15.375 -4.5 -11.617 1 87.94 92 VAL B N 1
ATOM 1522 C CA . VAL B 1 92 ? -13.93 -4.309 -11.664 1 87.94 92 VAL B CA 1
ATOM 1523 C C . VAL B 1 92 ? -13.352 -4.398 -10.25 1 87.94 92 VAL B C 1
ATOM 1525 O O . VAL B 1 92 ? -13.914 -3.838 -9.305 1 87.94 92 VAL B O 1
ATOM 1528 N N . GLN B 1 93 ? -12.312 -5.168 -10.117 1 92.31 93 GLN B N 1
ATOM 1529 C CA . GLN B 1 93 ? -11.602 -5.262 -8.844 1 92.31 93 GLN B CA 1
ATOM 1530 C C . GLN B 1 93 ? -10.555 -4.156 -8.719 1 92.31 93 GLN B C 1
ATOM 1532 O O . GLN B 1 93 ? -9.711 -3.99 -9.602 1 92.31 93 GLN B O 1
ATOM 1537 N N . LYS B 1 94 ? -10.617 -3.396 -7.578 1 96.25 94 LYS B N 1
ATOM 1538 C CA . LYS B 1 94 ? -9.672 -2.311 -7.344 1 96.25 94 LYS B CA 1
ATOM 1539 C C . LYS B 1 94 ? -8.898 -2.527 -6.043 1 96.25 94 LYS B C 1
ATOM 1541 O O . LYS B 1 94 ? -9.484 -2.932 -5.031 1 96.25 94 LYS B O 1
ATOM 1546 N N . ALA B 1 95 ? -7.645 -2.199 -6.168 1 98.06 95 ALA B N 1
ATOM 1547 C CA . ALA B 1 95 ? -6.805 -2.258 -4.977 1 98.06 95 ALA B CA 1
ATOM 1548 C C . ALA B 1 95 ? -7.184 -1.159 -3.986 1 98.06 95 ALA B C 1
ATOM 1550 O O . ALA B 1 95 ? -7.508 -0.038 -4.387 1 98.06 95 ALA B O 1
ATOM 1551 N N . LYS B 1 96 ? -7.117 -1.475 -2.686 1 98.5 96 LYS B N 1
ATOM 1552 C CA . LYS B 1 96 ? -7.387 -0.539 -1.598 1 98.5 96 LYS B CA 1
ATOM 1553 C C . LYS B 1 96 ? -6.293 -0.6 -0.536 1 98.5 96 LYS B C 1
ATOM 1555 O O . LYS B 1 96 ? -5.836 -1.685 -0.17 1 98.5 96 LYS B O 1
ATOM 1560 N N . ILE B 1 97 ? -5.945 0.574 -0.015 1 98.81 97 ILE B N 1
ATOM 1561 C CA . ILE B 1 97 ? -5.055 0.631 1.138 1 98.81 97 ILE B CA 1
ATOM 1562 C C . ILE B 1 97 ? -5.699 1.453 2.25 1 98.81 97 ILE B C 1
ATOM 1564 O O . ILE B 1 97 ? -6.457 2.391 1.979 1 98.81 97 ILE B O 1
ATOM 1568 N N . GLU B 1 98 ? -5.449 1.081 3.424 1 98.81 98 GLU B N 1
ATOM 1569 C CA . GLU B 1 98 ? -5.781 1.828 4.633 1 98.81 98 GLU B CA 1
ATOM 1570 C C . GLU B 1 98 ? -4.578 1.932 5.566 1 98.81 98 GLU B C 1
ATOM 1572 O O . GLU B 1 98 ? -3.949 0.923 5.891 1 98.81 98 GLU B O 1
ATOM 1577 N N . ILE B 1 99 ? -4.273 3.137 5.941 1 98.88 99 ILE B N 1
ATOM 1578 C CA . ILE B 1 99 ? -3.18 3.367 6.883 1 98.88 99 ILE B CA 1
ATOM 1579 C C . ILE B 1 99 ? -3.705 4.098 8.117 1 98.88 99 ILE B C 1
ATOM 1581 O O . ILE B 1 99 ? -4.32 5.16 8 1 98.88 99 ILE B O 1
ATOM 1585 N N . LEU B 1 100 ? -3.463 3.504 9.234 1 98.69 100 LEU B N 1
ATOM 1586 C CA . LEU B 1 100 ? -3.77 4.156 10.5 1 98.69 100 LEU B CA 1
ATOM 1587 C C . LEU B 1 100 ? -2.527 4.82 11.086 1 98.69 100 LEU B C 1
ATOM 1589 O O . LEU B 1 100 ? -1.509 4.164 11.305 1 98.69 100 LEU B O 1
ATOM 1593 N N . LEU B 1 101 ? -2.688 6.082 11.344 1 98.56 101 LEU B N 1
ATOM 1594 C CA . LEU B 1 101 ? -1.604 6.859 11.93 1 98.56 101 LEU B CA 1
ATOM 1595 C C . LEU B 1 101 ? -1.949 7.289 13.352 1 98.56 101 LEU B C 1
ATOM 1597 O O . LEU B 1 101 ? -3.1 7.625 13.641 1 98.56 101 LEU B O 1
ATOM 1601 N N . GLY B 1 102 ? -0.951 7.242 14.172 1 98 102 GLY B N 1
ATOM 1602 C CA . GLY B 1 102 ? -1.089 7.77 15.523 1 98 102 GLY B CA 1
ATOM 1603 C C . GLY B 1 102 ? -0.224 8.992 15.773 1 98 102 GLY B C 1
ATOM 1604 O O . GLY B 1 102 ? 0.81 9.172 15.125 1 98 102 GLY B O 1
ATOM 1605 N N . LYS B 1 103 ? -0.626 9.758 16.719 1 95.12 103 LYS B N 1
ATOM 1606 C CA . LYS B 1 103 ? 0.134 10.938 17.109 1 95.12 103 LYS B CA 1
ATOM 1607 C C . LYS B 1 103 ? 1.409 10.555 17.859 1 95.12 103 LYS B C 1
ATOM 1609 O O . LYS B 1 103 ? 1.394 9.664 18.703 1 95.12 103 LYS B O 1
ATOM 1614 N N . VAL B 1 104 ? 2.459 11.305 17.469 1 91.5 104 VAL B N 1
ATOM 1615 C CA . VAL B 1 104 ? 3.717 11.078 18.172 1 91.5 104 VAL B CA 1
ATOM 1616 C C . VAL B 1 104 ? 3.562 11.461 19.641 1 91.5 104 VAL B C 1
ATOM 1618 O O . VAL B 1 104 ? 3.029 12.523 19.969 1 91.5 104 VAL B O 1
ATOM 1621 N N . GLY B 1 105 ? 4.062 10.695 20.531 1 81.69 105 GLY B N 1
ATOM 1622 C CA . GLY B 1 105 ? 3.969 10.953 21.953 1 81.69 105 GLY B CA 1
ATOM 1623 C C . GLY B 1 105 ? 2.713 10.375 22.578 1 81.69 105 GLY B C 1
ATOM 1624 O O . GLY B 1 105 ? 2.586 10.344 23.812 1 81.69 105 GLY B O 1
ATOM 1625 N N . GLU B 1 106 ? 1.82 10.156 21.734 1 67.75 106 GLU B N 1
ATOM 1626 C CA . GLU B 1 106 ? 0.608 9.508 22.234 1 67.75 106 GLU B CA 1
ATOM 1627 C C . GLU B 1 106 ? 0.597 8.023 21.891 1 67.75 106 GLU B C 1
ATOM 1629 O O . GLU B 1 106 ? -0.454 7.379 21.938 1 67.75 106 GLU B O 1
ATOM 1634 N N . VAL B 1 107 ? 1.743 7.559 21.453 1 52.94 107 VAL B N 1
ATOM 1635 C CA . VAL B 1 107 ? 1.791 6.133 21.156 1 52.94 107 VAL B CA 1
ATOM 1636 C C . VAL B 1 107 ? 2.277 5.367 22.391 1 52.94 107 VAL B C 1
ATOM 1638 O O . VAL B 1 107 ? 3.094 5.879 23.172 1 52.94 107 VAL B O 1
#